Protein AF-A0A6I6A1X9-F1 (afdb_monomer_lite)

Radius of gyration: 28.63 Å; chains: 1; bounding box: 62×37×83 Å

Secondary structure (DSSP, 8-state):
-HHHHHHHHT--TTS-HHHHHHHHHHHHHHHHHTT-HHHHHHHHHHHHHH--S-HHHHHHHHHHHHHHHHHHT-HHHHHHHHHHHHHH-SSTHHHHHHHHHHHHHTT-HHHHHHHHHHS-SEEE-TTS-EEEGGGGHHHHHHHHHHTT-HHHHHHHHHHHHHTT---S-HHHHHHHH-HHHHHHHHTT--HHHHHHHHHHHHHH--HHHHHHHHHHHHHSTT-HHHHHHHHHHGGG--HHHHHHHHHHHHHTT-GGG-HHHHHHH-TTS-HHHHHHHHHHHHHHH--HHHHHHHHHHHTTS-GGGHHHHHHHHHHHSTTSS---

Sequence (324 aa):
MALAQRMVDAVGPDTPPAERESRRVHLVRSYVFAGRHADAVELAEQIRVEGFVVPATAASLARTMYSAGLVIGDDALVQRWLDVWEEQDANPASALAARARYAADRGDAHATLAAVRALPTTTLNALGEEVRRIELLHEEIWALVRLGDRRRALKVAAAAVDAGVAPGAPGALGVLLGHERTVALASRLDERLWGEYVTRCVMDATDETRTFLRWMHEARPGDAKVLAAVALLRPTLSLEEAVEWSVDLRRHGAAEQCPLVAFAADVRVEPRIRALAGALAWSAYRDERGLAGLEEALALVPAGTEAALLAELEVVAPGLVGAA

Foldseek 3Di:
DVVLVVCLVPDDPPDDPQSNLLSLLVVLLVCLVVVVLVVSVVSLVVSVVVPDPALVSQLSSLVSQLVSCVVVVPPVSNVVSLVSNCVSKPDSLVSLLSQLVVCVVVVNLPSNLVSLVPHDQWDATPVRDIHGSLVCLLSNLQSCLSVVNLVVSLVSCQVCQVVVHHSDQQLSVCVSNDQPSLLVSLLSHDPVVVLVLLVSLLVVLDPSSVVSLVSNCVSPPLPPSSLVSCLSSLVSDDLVRLLVSCVSCVVNVNNVSRSLLVLLPDPVHQLLSNLLSLLLCCQVPVPVSSVVSNVVSLVVDDPVCNVVSVVVSCVRRNPPPDDD

Structure (mmCIF, N/CA/C/O backbone):
data_AF-A0A6I6A1X9-F1
#
_entry.id   AF-A0A6I6A1X9-F1
#
loop_
_atom_site.group_PDB
_atom_site.id
_atom_site.type_symbol
_atom_site.label_atom_id
_atom_site.label_alt_id
_atom_site.label_comp_id
_atom_site.label_asym_id
_atom_site.label_entity_id
_atom_site.label_seq_id
_atom_site.pdbx_PDB_ins_code
_atom_site.Cartn_x
_atom_site.Cartn_y
_atom_site.Cartn_z
_atom_site.occupancy
_atom_site.B_iso_or_equiv
_atom_site.auth_seq_id
_atom_site.auth_comp_id
_atom_site.auth_asym_id
_atom_site.auth_atom_id
_atom_site.pdbx_PDB_model_num
ATOM 1 N N . MET A 1 1 ? 34.849 -4.361 -10.541 1.00 64.62 1 MET A N 1
ATOM 2 C CA . MET A 1 1 ? 35.156 -3.286 -11.515 1.00 64.62 1 MET A CA 1
ATOM 3 C C . MET A 1 1 ? 36.426 -3.554 -12.331 1.00 64.62 1 MET A C 1
ATOM 5 O O . MET A 1 1 ? 36.321 -3.630 -13.545 1.00 64.62 1 MET A O 1
ATOM 9 N N . ALA A 1 2 ? 37.595 -3.788 -11.713 1.00 75.69 2 ALA A N 1
ATOM 10 C CA . ALA A 1 2 ? 38.856 -4.019 -12.444 1.00 75.69 2 ALA A CA 1
ATOM 11 C C . ALA A 1 2 ? 38.843 -5.216 -13.420 1.00 75.69 2 ALA A C 1
ATOM 13 O O . ALA A 1 2 ? 39.640 -5.247 -14.347 1.00 75.69 2 ALA A O 1
ATOM 14 N N . LEU A 1 3 ? 37.981 -6.216 -13.211 1.00 74.19 3 LEU A N 1
ATOM 15 C CA . LEU A 1 3 ? 37.827 -7.350 -14.129 1.00 74.19 3 LEU A CA 1
ATOM 16 C C . LEU A 1 3 ? 37.050 -6.966 -15.402 1.00 74.19 3 LEU A C 1
ATOM 18 O O . LEU A 1 3 ? 37.502 -7.279 -16.493 1.00 74.19 3 LEU A O 1
ATOM 22 N N . ALA A 1 4 ? 35.931 -6.245 -15.270 1.00 72.62 4 ALA A N 1
ATOM 23 C CA . ALA A 1 4 ? 35.101 -5.832 -16.406 1.00 72.62 4 ALA A CA 1
ATOM 24 C C . ALA A 1 4 ? 35.845 -4.866 -17.341 1.00 72.62 4 ALA A C 1
ATOM 26 O O . ALA A 1 4 ? 35.796 -5.035 -18.554 1.00 72.62 4 ALA A O 1
ATOM 27 N N . GLN A 1 5 ? 36.602 -3.917 -16.774 1.00 77.25 5 GLN A N 1
ATOM 28 C CA . GLN A 1 5 ? 37.463 -3.025 -17.555 1.00 77.25 5 GLN A CA 1
ATOM 29 C C . GLN A 1 5 ? 38.526 -3.825 -18.320 1.00 77.25 5 GLN A C 1
ATOM 31 O O . GLN A 1 5 ? 38.608 -3.724 -19.536 1.00 77.25 5 GLN A O 1
ATOM 36 N N . ARG A 1 6 ? 39.235 -4.736 -17.636 1.00 75.56 6 ARG A N 1
ATOM 37 C CA . ARG A 1 6 ? 40.222 -5.628 -18.268 1.00 75.56 6 ARG A CA 1
ATOM 38 C C . ARG A 1 6 ? 39.635 -6.492 -19.390 1.00 75.56 6 ARG A C 1
ATOM 40 O O . ARG A 1 6 ? 40.339 -6.786 -20.345 1.00 75.56 6 ARG A O 1
ATOM 47 N N . MET A 1 7 ? 38.372 -6.911 -19.292 1.00 75.06 7 MET A N 1
ATOM 48 C CA . MET A 1 7 ? 37.705 -7.689 -20.346 1.00 75.06 7 MET A CA 1
ATOM 49 C C . MET A 1 7 ? 37.384 -6.859 -21.595 1.00 75.06 7 MET A C 1
ATOM 51 O O . MET A 1 7 ? 37.425 -7.405 -22.700 1.00 75.06 7 MET A O 1
ATOM 55 N N . VAL A 1 8 ? 37.069 -5.571 -21.428 1.00 77.62 8 VAL A N 1
ATOM 56 C CA . VAL A 1 8 ? 36.895 -4.623 -22.541 1.00 77.62 8 VAL A CA 1
ATOM 57 C C . VAL A 1 8 ? 38.251 -4.244 -23.137 1.00 77.62 8 VAL A C 1
ATOM 59 O O . VAL A 1 8 ? 38.397 -4.272 -24.351 1.00 77.62 8 VAL A O 1
ATOM 62 N N . ASP A 1 9 ? 39.265 -4.000 -22.306 1.00 78.50 9 ASP A N 1
ATOM 63 C CA . ASP A 1 9 ? 40.619 -3.655 -22.763 1.00 78.50 9 ASP A CA 1
ATOM 64 C C . ASP A 1 9 ? 41.309 -4.826 -23.497 1.00 78.50 9 ASP A C 1
ATOM 66 O O . ASP A 1 9 ? 42.183 -4.617 -24.332 1.00 78.50 9 ASP A O 1
ATOM 70 N N . ALA A 1 10 ? 40.902 -6.070 -23.216 1.00 75.44 10 ALA A N 1
ATOM 71 C CA . ALA A 1 10 ? 41.382 -7.281 -23.888 1.00 75.44 10 ALA A CA 1
ATOM 72 C C . ALA A 1 10 ? 40.685 -7.570 -25.236 1.00 75.44 10 ALA A C 1
ATOM 74 O O . ALA A 1 10 ? 40.845 -8.658 -25.794 1.00 75.44 10 ALA A O 1
ATOM 75 N N . VAL A 1 11 ? 39.865 -6.646 -25.743 1.00 78.62 11 VAL A N 1
ATOM 76 C CA . VAL A 1 11 ? 39.222 -6.762 -27.056 1.00 78.62 11 VAL A CA 1
ATOM 77 C C . VAL A 1 11 ? 40.241 -6.464 -28.158 1.00 78.62 11 VAL A C 1
ATOM 79 O O . VAL A 1 11 ? 40.748 -5.352 -28.272 1.00 78.62 11 VAL A O 1
ATOM 82 N N . GLY A 1 12 ? 40.528 -7.468 -28.987 1.00 73.75 12 GLY A N 1
ATOM 83 C CA . GLY A 1 12 ? 41.408 -7.339 -30.147 1.00 73.75 12 GLY A CA 1
ATOM 84 C C . GLY A 1 12 ? 40.654 -6.950 -31.428 1.00 73.75 12 GLY A C 1
ATOM 85 O O . GLY A 1 12 ? 39.417 -6.969 -31.456 1.00 73.75 12 GLY A O 1
ATOM 86 N N . PRO A 1 13 ? 41.378 -6.647 -32.522 1.00 71.00 13 PRO A N 1
ATOM 87 C CA . PRO A 1 13 ? 40.770 -6.348 -33.822 1.00 71.00 13 PRO A CA 1
ATOM 88 C C . PRO A 1 13 ? 39.885 -7.496 -34.345 1.00 71.00 13 PRO A C 1
ATOM 90 O O . PRO A 1 13 ? 38.869 -7.226 -34.985 1.00 71.00 13 PRO A O 1
ATOM 93 N N . ASP A 1 14 ? 40.204 -8.743 -33.979 1.00 81.56 14 ASP A N 1
ATOM 94 C CA . ASP A 1 14 ? 39.506 -9.958 -34.424 1.00 81.56 14 ASP A CA 1
ATOM 95 C C . ASP A 1 14 ? 38.279 -10.339 -33.573 1.00 81.56 14 ASP A C 1
ATOM 97 O O . ASP A 1 14 ? 37.577 -11.299 -33.891 1.00 81.56 14 ASP A O 1
ATOM 101 N N . THR A 1 15 ? 37.993 -9.628 -32.474 1.00 85.94 15 THR A N 1
ATOM 102 C CA . THR A 1 15 ? 36.829 -9.950 -31.633 1.00 85.94 15 THR A CA 1
ATOM 103 C C . THR A 1 15 ? 35.523 -9.637 -32.380 1.00 85.94 15 THR A C 1
ATOM 105 O O . THR A 1 15 ? 35.350 -8.498 -32.832 1.00 85.94 15 THR A O 1
ATOM 108 N N . PRO A 1 16 ? 34.571 -10.590 -32.475 1.00 91.06 16 PRO A N 1
ATOM 109 C CA . PRO A 1 16 ? 33.299 -10.376 -33.158 1.00 91.06 16 PRO A CA 1
ATOM 110 C C . PRO A 1 16 ? 32.537 -9.153 -32.617 1.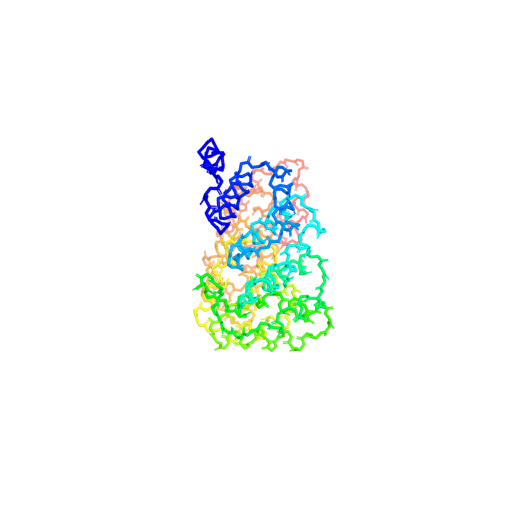00 91.06 16 PRO A C 1
ATOM 112 O O . PRO A 1 16 ? 32.488 -8.965 -31.398 1.00 91.06 16 PRO A O 1
ATOM 115 N N . PRO A 1 17 ? 31.880 -8.342 -33.473 1.00 88.50 17 PRO A N 1
ATOM 116 C CA . PRO A 1 17 ? 31.169 -7.134 -33.042 1.00 88.50 17 PRO A CA 1
ATOM 117 C C . PRO A 1 17 ? 30.159 -7.365 -31.908 1.00 88.50 17 PRO A C 1
ATOM 119 O O . PRO A 1 17 ? 30.140 -6.602 -30.947 1.00 88.50 17 PRO A O 1
ATOM 122 N N . ALA A 1 18 ? 29.397 -8.462 -31.968 1.00 89.44 18 ALA A N 1
ATOM 123 C CA . ALA A 1 18 ? 28.436 -8.842 -30.932 1.00 89.44 18 ALA A CA 1
ATOM 124 C C . ALA A 1 18 ? 29.096 -9.120 -29.567 1.00 89.44 18 ALA A C 1
ATOM 126 O O . ALA A 1 18 ? 28.562 -8.757 -28.520 1.00 89.44 18 ALA A O 1
ATOM 127 N N . GLU A 1 19 ? 30.282 -9.735 -29.564 1.00 90.31 19 GLU A N 1
ATOM 128 C CA . GLU A 1 19 ? 31.024 -10.006 -28.332 1.00 90.31 19 GLU A CA 1
ATOM 129 C C . GLU A 1 19 ? 31.615 -8.716 -27.745 1.00 90.31 19 GLU A C 1
ATOM 131 O O . GLU A 1 19 ? 31.581 -8.511 -26.529 1.00 90.31 19 GLU A O 1
ATOM 136 N N . ARG A 1 20 ? 32.098 -7.805 -28.602 1.00 89.69 20 ARG A N 1
ATOM 137 C CA . ARG A 1 20 ? 32.559 -6.473 -28.174 1.00 89.69 20 ARG A CA 1
ATOM 138 C C . ARG A 1 20 ? 31.435 -5.670 -27.526 1.00 89.69 20 ARG A C 1
ATOM 140 O O . ARG A 1 20 ? 31.633 -5.113 -26.447 1.00 89.69 20 ARG A O 1
ATOM 147 N N . GLU A 1 21 ? 30.263 -5.643 -28.155 1.00 92.00 21 GLU A N 1
ATOM 148 C CA . GLU A 1 21 ? 29.071 -4.977 -27.625 1.00 92.00 21 GLU A CA 1
ATOM 149 C C . GLU A 1 21 ? 28.672 -5.555 -26.263 1.00 92.00 21 GLU A C 1
ATOM 151 O O . GLU A 1 21 ? 28.562 -4.814 -25.287 1.00 92.00 21 GLU A O 1
ATOM 156 N N . SER A 1 22 ? 28.546 -6.882 -26.164 1.00 91.62 22 SER A N 1
ATOM 157 C CA . SER A 1 22 ? 28.190 -7.565 -24.915 1.00 91.62 22 SER A CA 1
ATOM 158 C C . SER A 1 22 ? 29.139 -7.202 -23.765 1.00 91.62 22 SER A C 1
ATOM 160 O O . SER A 1 22 ? 28.690 -6.824 -22.678 1.00 91.62 22 SER A O 1
ATOM 162 N N . ARG A 1 23 ? 30.460 -7.222 -24.000 1.00 92.19 23 ARG A N 1
ATOM 163 C CA . ARG A 1 23 ? 31.460 -6.836 -22.987 1.00 92.19 23 ARG A CA 1
ATOM 164 C C . ARG A 1 23 ? 31.315 -5.374 -22.552 1.00 92.19 23 ARG A C 1
ATOM 166 O O . ARG A 1 23 ? 31.398 -5.093 -21.356 1.00 92.19 23 ARG A O 1
ATOM 173 N N . ARG A 1 24 ? 31.055 -4.452 -23.486 1.00 94.44 24 ARG A N 1
ATOM 174 C CA . ARG A 1 24 ? 30.814 -3.033 -23.166 1.00 94.44 24 ARG A CA 1
ATOM 175 C C . ARG A 1 24 ? 29.531 -2.843 -22.357 1.00 94.44 24 ARG A C 1
ATOM 177 O O . ARG A 1 24 ? 29.555 -2.122 -21.364 1.00 94.44 24 ARG A O 1
ATOM 184 N N . VAL A 1 25 ? 28.448 -3.549 -22.682 1.00 94.44 25 VAL A N 1
ATOM 185 C CA . VAL A 1 25 ? 27.208 -3.527 -21.881 1.00 94.44 25 VAL A CA 1
ATOM 186 C C . VAL A 1 25 ? 27.434 -4.072 -20.466 1.00 94.44 25 VAL A C 1
ATOM 188 O O . VAL A 1 25 ? 26.938 -3.504 -19.490 1.00 94.44 25 VAL A O 1
ATOM 191 N N . HIS A 1 26 ? 28.235 -5.129 -20.307 1.00 94.06 26 HIS A N 1
ATOM 192 C CA . HIS A 1 26 ? 28.625 -5.617 -18.980 1.00 94.06 26 HIS A CA 1
ATOM 193 C C . HIS A 1 26 ? 29.461 -4.598 -18.189 1.00 94.06 26 HIS A C 1
ATOM 195 O O . HIS A 1 26 ? 29.317 -4.505 -16.963 1.00 94.06 26 HIS A O 1
ATOM 201 N N . LEU A 1 27 ? 30.300 -3.809 -18.867 1.00 94.62 27 LEU A N 1
ATOM 202 C CA . LEU A 1 27 ? 31.031 -2.707 -18.245 1.00 94.62 27 LEU A CA 1
ATOM 203 C C . LEU A 1 27 ? 30.083 -1.584 -17.796 1.00 94.62 27 LEU A C 1
ATOM 205 O O . LEU A 1 27 ? 30.173 -1.176 -16.640 1.00 94.62 27 LEU A O 1
ATOM 209 N N . VAL A 1 28 ? 29.120 -1.174 -18.631 1.00 96.88 28 VAL A N 1
ATOM 210 C CA . VAL A 1 28 ? 28.074 -0.202 -18.248 1.00 96.88 28 VAL A CA 1
ATOM 211 C C . VAL A 1 28 ? 27.343 -0.660 -16.986 1.00 96.88 28 VAL A C 1
ATOM 213 O O . VAL A 1 28 ? 27.277 0.076 -16.003 1.00 96.88 28 VAL A O 1
ATOM 216 N N . ARG A 1 29 ? 26.858 -1.909 -16.958 1.00 95.25 29 ARG A N 1
ATOM 217 C CA . ARG A 1 29 ? 26.205 -2.487 -15.769 1.00 95.25 29 ARG A CA 1
ATOM 218 C C . ARG A 1 29 ? 27.103 -2.421 -14.537 1.00 95.25 29 ARG A C 1
ATOM 220 O O . ARG A 1 29 ? 26.643 -2.080 -13.452 1.00 95.25 29 ARG A O 1
ATOM 227 N N . SER A 1 30 ? 28.389 -2.721 -14.706 1.00 95.88 30 SER A N 1
ATOM 228 C CA . SER A 1 30 ? 29.368 -2.642 -13.619 1.00 95.88 30 SER A CA 1
ATOM 229 C C . SER A 1 30 ? 29.560 -1.213 -13.107 1.00 95.88 30 SER A C 1
ATOM 231 O O . SER A 1 30 ? 29.727 -1.037 -11.902 1.00 95.88 30 SER A O 1
ATOM 233 N N . TYR A 1 31 ? 29.532 -0.202 -13.982 1.00 96.81 31 TYR A N 1
ATOM 234 C CA . TYR A 1 31 ? 29.574 1.203 -13.573 1.00 96.81 31 TYR A CA 1
ATOM 235 C C . TYR A 1 31 ? 28.316 1.612 -12.806 1.00 96.81 31 TYR A C 1
ATOM 237 O O . TYR A 1 31 ? 28.447 2.205 -11.736 1.00 96.81 31 TYR A O 1
ATOM 245 N N . VAL A 1 32 ? 27.122 1.219 -13.268 1.00 95.94 32 VAL A N 1
ATOM 246 C CA . VAL A 1 32 ? 25.861 1.488 -12.553 1.00 95.94 32 VAL A CA 1
ATOM 247 C C . VAL A 1 32 ? 25.885 0.892 -11.144 1.00 95.94 32 VAL A C 1
ATOM 249 O O . VAL A 1 32 ? 25.635 1.612 -10.181 1.00 95.94 32 VAL A O 1
ATOM 252 N N . PHE A 1 33 ? 26.262 -0.382 -10.989 1.00 93.56 33 PHE A N 1
ATOM 253 C CA . PHE A 1 33 ? 26.350 -1.017 -9.665 1.00 93.56 33 PHE A CA 1
ATOM 254 C C . PHE A 1 33 ? 27.437 -0.423 -8.761 1.00 93.56 33 PHE A C 1
ATOM 256 O O . PHE A 1 33 ? 27.358 -0.554 -7.543 1.00 93.56 33 PHE A O 1
ATOM 263 N N . ALA A 1 34 ? 28.452 0.222 -9.337 1.00 94.81 34 ALA A N 1
ATOM 264 C CA . ALA A 1 34 ? 29.496 0.915 -8.590 1.00 94.81 34 ALA A CA 1
ATOM 265 C C . ALA A 1 34 ? 29.143 2.381 -8.265 1.00 94.81 34 ALA A C 1
ATOM 267 O O . ALA A 1 34 ? 29.998 3.092 -7.741 1.00 94.81 34 ALA A O 1
ATOM 268 N N . GLY A 1 35 ? 27.939 2.858 -8.611 1.00 94.94 35 GLY A N 1
ATOM 269 C CA . GLY A 1 35 ? 27.535 4.260 -8.442 1.00 94.94 35 GLY A CA 1
ATOM 270 C C . GLY A 1 35 ? 28.217 5.235 -9.412 1.00 94.94 35 GLY A C 1
ATOM 271 O O . GLY A 1 35 ? 28.074 6.449 -9.287 1.00 94.94 35 GLY A O 1
ATOM 272 N N . ARG A 1 36 ? 28.958 4.729 -10.406 1.00 96.38 36 ARG A N 1
ATOM 273 C CA . ARG A 1 36 ? 29.651 5.520 -11.434 1.00 96.38 36 ARG A CA 1
ATOM 274 C C . ARG A 1 36 ? 28.698 5.868 -12.575 1.00 96.38 36 ARG A C 1
ATOM 276 O O . ARG A 1 36 ? 28.874 5.457 -13.719 1.00 96.38 36 ARG A O 1
ATOM 283 N N . HIS A 1 37 ? 27.639 6.591 -12.236 1.00 95.56 37 HIS A N 1
ATOM 284 C CA . HIS A 1 37 ? 26.521 6.849 -13.136 1.00 95.56 37 HIS A CA 1
ATOM 285 C C . HIS A 1 37 ? 26.902 7.672 -14.376 1.00 95.56 37 HIS A C 1
ATOM 287 O O . HIS A 1 37 ? 26.448 7.345 -15.467 1.00 95.56 37 HIS A O 1
ATOM 293 N N . ALA A 1 38 ? 27.776 8.674 -14.239 1.00 95.19 38 ALA A N 1
ATOM 294 C CA . ALA A 1 38 ? 28.235 9.482 -15.373 1.00 95.19 38 ALA A CA 1
ATOM 295 C C . ALA A 1 38 ? 28.992 8.639 -16.415 1.00 95.19 38 ALA A C 1
ATOM 297 O O . ALA A 1 38 ? 28.654 8.677 -17.595 1.00 95.19 38 ALA A O 1
ATOM 298 N N . ASP A 1 39 ? 29.940 7.807 -15.965 1.00 96.00 39 ASP A N 1
ATOM 299 C CA . ASP A 1 39 ? 30.701 6.907 -16.843 1.00 96.00 39 ASP A CA 1
ATOM 300 C C . ASP A 1 39 ? 29.790 5.871 -17.526 1.00 96.00 39 ASP A C 1
ATOM 302 O O . ASP A 1 39 ? 29.983 5.519 -18.690 1.00 96.00 39 ASP A O 1
ATOM 306 N N . ALA A 1 40 ? 28.779 5.373 -16.802 1.00 97.44 40 ALA A N 1
ATOM 307 C CA . ALA A 1 40 ? 27.784 4.458 -17.352 1.00 97.44 40 ALA A CA 1
ATOM 308 C C . ALA A 1 40 ? 26.972 5.111 -18.477 1.00 97.44 40 ALA A C 1
ATOM 310 O O . ALA A 1 40 ? 26.806 4.499 -19.530 1.00 97.44 40 ALA A O 1
ATOM 311 N N . VAL A 1 41 ? 26.489 6.340 -18.260 1.00 97.94 41 VAL A N 1
ATOM 312 C CA . VAL A 1 41 ? 25.714 7.101 -19.251 1.00 97.94 41 VAL A CA 1
ATOM 313 C C . VAL A 1 41 ? 26.553 7.397 -20.485 1.00 97.94 41 VAL A C 1
ATOM 315 O O . VAL A 1 41 ? 26.095 7.133 -21.593 1.00 97.94 41 VAL A O 1
ATOM 318 N N . GLU A 1 42 ? 27.781 7.885 -20.309 1.00 97.25 42 GLU A N 1
ATOM 319 C CA . GLU A 1 42 ? 28.671 8.197 -21.427 1.00 97.25 42 GLU A CA 1
ATOM 320 C C . GLU A 1 42 ? 28.920 6.962 -22.302 1.00 97.25 42 GLU A C 1
ATOM 322 O O . GLU A 1 42 ? 28.690 6.995 -23.512 1.00 97.25 42 GLU A O 1
ATOM 327 N N . LEU A 1 43 ? 29.320 5.842 -21.690 1.00 96.94 43 LEU A N 1
ATOM 328 C CA . LEU A 1 43 ? 29.588 4.609 -22.426 1.00 96.94 43 LEU A CA 1
ATOM 329 C C . LEU A 1 43 ? 28.318 4.038 -23.076 1.00 96.94 43 LEU A C 1
ATOM 331 O O . LEU A 1 43 ? 28.382 3.531 -24.195 1.00 96.94 43 LEU A O 1
ATOM 335 N N . ALA A 1 44 ? 27.164 4.117 -22.412 1.00 97.44 44 ALA A N 1
ATOM 336 C CA . ALA A 1 44 ? 25.904 3.641 -22.975 1.00 97.44 44 ALA A CA 1
ATOM 337 C C . ALA A 1 44 ? 25.454 4.472 -24.186 1.00 97.44 44 ALA A C 1
ATOM 339 O O . ALA A 1 44 ? 25.002 3.906 -25.180 1.00 97.44 44 ALA A O 1
ATOM 340 N N . GLU A 1 45 ? 25.604 5.798 -24.134 1.00 97.44 45 GLU A N 1
ATOM 341 C CA . GLU A 1 45 ? 25.282 6.685 -25.257 1.00 97.44 45 GLU A CA 1
ATOM 342 C C . GLU A 1 45 ? 26.238 6.468 -26.436 1.00 97.44 45 GLU A C 1
ATOM 344 O O . GLU A 1 45 ? 25.787 6.453 -27.580 1.00 97.44 45 GLU A O 1
ATOM 349 N N . GLN A 1 46 ? 27.526 6.203 -26.182 1.00 96.25 46 GLN A N 1
ATOM 350 C CA . GLN A 1 46 ? 28.464 5.793 -27.235 1.00 96.25 46 GLN A CA 1
ATOM 351 C C . GLN A 1 46 ? 27.986 4.515 -27.939 1.00 96.25 46 GLN A C 1
ATOM 353 O O . GLN A 1 46 ? 27.875 4.503 -29.163 1.00 96.25 46 GLN A O 1
ATOM 358 N N . ILE A 1 47 ? 27.625 3.469 -27.179 1.00 95.94 47 ILE A N 1
ATOM 359 C CA . ILE A 1 47 ? 27.091 2.216 -27.748 1.00 95.94 47 ILE A CA 1
ATOM 360 C C . ILE A 1 47 ? 25.827 2.495 -28.578 1.00 95.94 47 ILE A C 1
ATOM 362 O O . ILE A 1 47 ? 25.698 1.989 -29.688 1.00 95.94 47 ILE A O 1
ATOM 366 N N . ARG A 1 48 ? 24.906 3.330 -28.078 1.00 96.12 48 ARG A N 1
ATOM 367 C CA . ARG A 1 48 ? 23.662 3.669 -28.788 1.00 96.12 48 ARG A CA 1
ATOM 368 C C . ARG A 1 48 ? 23.920 4.404 -30.107 1.00 96.12 48 ARG A C 1
ATOM 370 O O . ARG A 1 48 ? 23.253 4.113 -31.094 1.00 96.12 48 ARG A O 1
ATOM 377 N N . VAL A 1 49 ? 24.853 5.358 -30.127 1.00 95.69 49 VAL A N 1
ATOM 378 C CA . VAL A 1 49 ? 25.207 6.135 -31.331 1.00 95.69 49 VAL A CA 1
ATOM 379 C C . VAL A 1 49 ? 25.918 5.270 -32.372 1.00 95.69 49 VAL A C 1
ATOM 381 O O . VAL A 1 49 ? 25.669 5.431 -33.564 1.00 95.69 49 VAL A O 1
ATOM 384 N N . GLU A 1 50 ? 26.772 4.343 -31.937 1.00 93.56 50 GLU A N 1
ATOM 385 C CA . GLU A 1 50 ? 27.420 3.361 -32.818 1.00 93.56 50 GLU A CA 1
ATOM 386 C C . GLU A 1 50 ? 26.420 2.353 -33.416 1.00 93.56 50 GLU A C 1
ATOM 388 O O . GLU A 1 50 ? 26.677 1.781 -34.477 1.00 93.56 50 GLU A O 1
ATOM 393 N N . GLY A 1 51 ? 25.264 2.190 -32.768 1.00 93.06 51 GLY A N 1
ATOM 394 C CA . GLY A 1 51 ? 24.198 1.281 -33.164 1.00 93.06 51 GLY A CA 1
ATOM 395 C C . GLY A 1 51 ? 24.331 -0.096 -32.517 1.00 93.06 51 GLY A C 1
ATOM 396 O O . GLY A 1 51 ? 25.410 -0.525 -32.112 1.00 93.06 51 GLY A O 1
ATOM 397 N N . PHE A 1 52 ? 23.201 -0.796 -32.425 1.00 93.31 52 PHE A N 1
ATOM 398 C CA . PHE A 1 52 ? 23.133 -2.119 -31.813 1.00 93.31 52 PHE A CA 1
ATOM 399 C C . PHE A 1 52 ? 23.294 -3.226 -32.852 1.00 93.31 52 PHE A C 1
ATOM 401 O O . PHE A 1 52 ? 22.632 -3.236 -33.890 1.00 93.31 52 PHE A O 1
ATOM 408 N N . VAL A 1 53 ? 24.146 -4.194 -32.540 1.00 90.75 53 VAL A N 1
ATOM 409 C CA . VAL A 1 53 ? 24.361 -5.416 -33.315 1.00 90.75 53 VAL A CA 1
ATOM 410 C C . VAL A 1 53 ? 23.398 -6.509 -32.858 1.00 90.75 53 VAL A C 1
ATOM 412 O O . VAL A 1 53 ? 22.906 -7.275 -33.687 1.00 90.75 53 VAL A O 1
ATOM 415 N N . VAL A 1 54 ? 23.124 -6.604 -31.550 1.00 89.06 54 VAL A N 1
ATOM 416 C CA . VAL A 1 54 ? 22.261 -7.645 -30.975 1.00 89.06 54 VAL A CA 1
ATOM 417 C C . VAL A 1 54 ? 21.085 -7.011 -30.216 1.00 89.06 54 VAL A C 1
ATOM 419 O O . VAL A 1 54 ? 21.293 -6.453 -29.137 1.00 89.06 54 VAL A O 1
ATOM 422 N N . PRO A 1 55 ? 19.831 -7.162 -30.691 1.00 88.44 55 PRO A N 1
ATOM 423 C CA . PRO A 1 55 ? 18.660 -6.548 -30.051 1.00 88.44 55 PRO A CA 1
ATOM 424 C C . PRO A 1 55 ? 18.488 -6.916 -28.568 1.00 88.44 55 PRO A C 1
ATOM 426 O O . PRO A 1 55 ? 18.221 -6.058 -27.732 1.00 88.44 55 PRO A O 1
ATOM 429 N N . ALA A 1 56 ? 18.747 -8.175 -28.194 1.00 85.75 56 ALA A N 1
ATOM 430 C CA . ALA A 1 56 ? 18.678 -8.611 -26.795 1.00 85.75 56 ALA A CA 1
ATOM 431 C C . ALA A 1 56 ? 19.709 -7.903 -25.890 1.00 85.75 56 ALA A C 1
ATOM 433 O O . ALA A 1 56 ? 19.426 -7.590 -24.730 1.00 85.75 56 ALA A O 1
ATOM 434 N N . THR A 1 57 ? 20.903 -7.614 -26.416 1.00 89.56 57 THR A N 1
ATOM 435 C CA . THR A 1 57 ? 21.938 -6.854 -25.703 1.00 89.56 57 THR A CA 1
ATOM 436 C C . THR A 1 57 ? 21.525 -5.391 -25.554 1.00 89.56 57 THR A C 1
ATOM 438 O O . THR A 1 57 ? 21.696 -4.821 -24.474 1.00 89.56 57 THR A O 1
ATOM 441 N N . ALA A 1 58 ? 20.908 -4.811 -26.588 1.00 92.12 58 ALA A N 1
ATOM 442 C CA . ALA A 1 58 ? 20.345 -3.464 -26.553 1.00 92.12 58 ALA A CA 1
ATOM 443 C C . ALA A 1 58 ? 19.219 -3.332 -25.518 1.00 92.12 58 ALA A C 1
ATOM 445 O O . ALA A 1 58 ? 19.270 -2.434 -24.681 1.00 92.12 58 ALA A O 1
ATOM 446 N N . ALA A 1 59 ? 18.268 -4.270 -25.485 1.00 90.50 59 ALA A N 1
ATOM 447 C CA . ALA A 1 59 ? 17.206 -4.311 -24.478 1.00 90.50 59 ALA A CA 1
ATOM 448 C C . ALA A 1 59 ? 17.773 -4.456 -23.051 1.00 90.50 59 ALA A C 1
ATOM 450 O O . ALA A 1 59 ? 17.354 -3.758 -22.126 1.00 90.50 59 ALA A O 1
ATOM 451 N N . SER A 1 60 ? 18.799 -5.298 -22.858 1.00 90.44 60 SER A N 1
ATOM 452 C CA . SER A 1 60 ? 19.475 -5.414 -21.558 1.00 90.44 60 SER A CA 1
ATOM 453 C C . SER A 1 60 ? 20.198 -4.126 -21.147 1.00 90.44 60 SER A C 1
ATOM 455 O O . SER A 1 60 ? 20.227 -3.803 -19.952 1.00 90.44 60 SER A O 1
ATOM 457 N N . LEU A 1 61 ? 20.825 -3.419 -22.091 1.00 95.19 61 LEU A N 1
ATOM 458 C CA . LEU A 1 61 ? 21.448 -2.120 -21.838 1.00 95.19 61 LEU A CA 1
ATOM 459 C C . LEU A 1 61 ? 20.381 -1.084 -21.479 1.00 95.19 61 LEU A C 1
ATOM 461 O O . LEU A 1 61 ? 20.518 -0.395 -20.473 1.00 95.19 61 LEU A O 1
ATOM 465 N N . ALA A 1 62 ? 19.290 -1.043 -22.238 1.00 96.19 62 ALA A N 1
ATOM 466 C CA . ALA A 1 62 ? 18.188 -0.118 -22.040 1.00 96.19 62 ALA A CA 1
ATOM 467 C C . ALA A 1 62 ? 17.523 -0.284 -20.670 1.00 96.19 62 ALA A C 1
ATOM 469 O O . ALA A 1 62 ? 17.391 0.697 -19.944 1.00 96.19 62 ALA A O 1
ATOM 470 N N . ARG A 1 63 ? 17.245 -1.522 -20.234 1.00 93.62 63 ARG A N 1
ATOM 471 C CA . ARG A 1 63 ? 16.776 -1.805 -18.864 1.00 93.62 63 ARG A CA 1
ATOM 472 C C . ARG A 1 63 ? 17.744 -1.278 -17.799 1.00 93.62 63 ARG A C 1
ATOM 474 O O . ARG A 1 63 ? 17.320 -0.711 -16.797 1.00 93.62 63 ARG A O 1
ATOM 481 N N . THR A 1 64 ? 19.048 -1.457 -18.017 1.00 95.94 64 THR A N 1
ATOM 482 C CA . THR A 1 64 ? 20.090 -0.982 -17.090 1.00 95.94 64 THR A CA 1
ATOM 483 C C . THR A 1 64 ? 20.098 0.544 -17.001 1.00 95.94 64 THR A C 1
ATOM 485 O O . THR A 1 64 ? 20.158 1.099 -15.904 1.00 95.94 64 THR A O 1
ATOM 488 N N . MET A 1 65 ? 20.022 1.223 -18.146 1.00 98.00 65 MET A N 1
ATOM 489 C CA . MET A 1 65 ? 20.053 2.682 -18.215 1.00 98.00 65 MET A CA 1
ATOM 490 C C . MET A 1 65 ? 18.750 3.330 -17.759 1.00 98.00 65 MET A C 1
ATOM 492 O O . MET A 1 65 ? 18.806 4.380 -17.130 1.00 98.00 65 MET A O 1
ATOM 496 N N . TYR A 1 66 ? 17.605 2.677 -17.973 1.00 96.81 66 TYR A N 1
ATOM 497 C CA . TYR A 1 66 ? 16.335 3.039 -17.349 1.00 96.81 66 TYR A CA 1
ATOM 498 C C . TYR A 1 66 ? 16.479 3.086 -15.822 1.00 96.81 66 TYR A C 1
ATOM 500 O O . TYR A 1 66 ? 16.237 4.126 -15.212 1.00 96.81 66 TYR A O 1
ATOM 508 N N . SER A 1 67 ? 16.964 2.003 -15.199 1.00 94.50 67 SER A N 1
ATOM 509 C CA . SER A 1 67 ? 17.175 1.968 -13.746 1.00 94.50 67 SER A CA 1
ATOM 510 C C . SER A 1 67 ? 18.187 3.014 -13.270 1.00 94.50 67 SER A C 1
ATOM 512 O O . SER A 1 67 ? 17.970 3.640 -12.237 1.00 94.50 67 SER A O 1
ATOM 514 N N . ALA A 1 68 ? 19.273 3.238 -14.018 1.00 96.50 68 ALA A N 1
ATOM 515 C CA . ALA A 1 68 ? 20.233 4.293 -13.697 1.00 96.50 68 ALA A CA 1
ATOM 516 C C . ALA A 1 68 ? 19.595 5.690 -13.774 1.00 96.50 68 ALA A C 1
ATOM 518 O O . ALA A 1 68 ? 19.798 6.496 -12.871 1.00 96.50 68 ALA A O 1
ATOM 519 N N . GLY A 1 69 ? 18.790 5.959 -14.804 1.00 97.12 69 GLY A N 1
ATOM 520 C CA . GLY A 1 69 ? 18.079 7.224 -14.971 1.00 97.12 69 GLY A CA 1
ATOM 521 C C . GLY A 1 69 ? 17.115 7.521 -13.826 1.00 97.12 69 GLY A C 1
ATOM 522 O O . GLY A 1 69 ? 17.113 8.646 -13.334 1.00 97.12 69 GLY A O 1
ATOM 523 N N . LEU A 1 70 ? 16.388 6.510 -13.331 1.00 96.12 70 LEU A N 1
ATOM 524 C CA . LEU A 1 70 ? 15.539 6.655 -12.141 1.00 96.12 70 LEU A CA 1
ATOM 525 C C . LEU A 1 70 ? 16.343 7.066 -10.900 1.00 96.12 70 LEU A C 1
ATOM 527 O O . LEU A 1 70 ? 15.913 7.940 -10.156 1.00 96.12 70 LEU A O 1
ATOM 531 N N . VAL A 1 71 ? 17.513 6.456 -10.681 1.00 95.25 71 VAL A N 1
ATOM 532 C CA . VAL A 1 71 ? 18.376 6.753 -9.522 1.00 95.25 71 VAL A CA 1
ATOM 533 C C . VAL A 1 71 ? 18.969 8.162 -9.601 1.00 95.25 71 VAL A C 1
ATOM 535 O O . VAL A 1 71 ? 19.080 8.840 -8.584 1.00 95.25 71 VAL A O 1
ATOM 538 N N . ILE A 1 72 ? 19.353 8.606 -10.799 1.00 95.69 72 ILE A N 1
ATOM 539 C CA . ILE A 1 72 ? 19.943 9.935 -11.028 1.00 95.69 72 ILE A CA 1
ATOM 540 C C . ILE A 1 72 ? 18.863 11.032 -11.033 1.00 95.69 72 ILE A C 1
ATOM 542 O O . ILE A 1 72 ? 19.169 12.190 -10.757 1.00 95.69 72 ILE A O 1
ATOM 546 N N . GLY A 1 73 ? 17.610 10.681 -11.341 1.00 95.50 73 GLY A N 1
ATOM 547 C CA . GLY A 1 73 ? 16.516 11.635 -11.530 1.00 95.50 73 GLY A CA 1
ATOM 548 C C . GLY A 1 73 ? 16.557 12.355 -12.883 1.00 95.50 73 GLY A C 1
ATOM 549 O O . GLY A 1 73 ? 16.089 13.486 -12.985 1.00 95.50 73 GLY A O 1
ATOM 550 N N . ASP A 1 74 ? 17.139 11.734 -13.915 1.00 97.19 74 ASP A N 1
ATOM 551 C CA . ASP A 1 74 ? 17.183 12.290 -15.276 1.00 97.19 74 ASP A CA 1
ATOM 552 C C . ASP A 1 74 ? 16.020 11.744 -16.119 1.00 97.19 74 ASP A C 1
ATOM 554 O O . ASP A 1 74 ? 16.116 10.689 -16.753 1.00 97.19 74 ASP A O 1
ATOM 558 N N . ASP A 1 75 ? 14.914 12.491 -16.137 1.00 96.38 75 ASP A N 1
ATOM 559 C CA . ASP A 1 75 ? 13.697 12.153 -16.885 1.00 96.38 75 ASP A CA 1
ATOM 560 C C . ASP A 1 75 ? 13.956 11.985 -18.395 1.00 96.38 75 ASP A C 1
ATOM 562 O O . ASP A 1 75 ? 13.364 11.118 -19.043 1.00 96.38 75 ASP A O 1
ATOM 566 N N . ALA A 1 76 ? 14.868 12.774 -18.974 1.00 96.88 76 ALA A N 1
ATOM 567 C CA . ALA A 1 76 ? 15.173 12.696 -20.399 1.00 96.88 76 ALA A CA 1
ATOM 568 C C . ALA A 1 76 ? 15.944 11.413 -20.732 1.00 96.88 76 ALA A C 1
ATOM 570 O O . ALA A 1 76 ? 15.707 10.802 -21.777 1.00 96.88 76 ALA A O 1
ATOM 571 N N . LEU A 1 77 ? 16.858 10.996 -19.854 1.00 97.06 77 LEU A N 1
ATOM 572 C CA . LEU A 1 77 ? 17.552 9.716 -19.967 1.00 97.06 77 LEU A CA 1
ATOM 573 C C . LEU A 1 77 ? 16.570 8.547 -19.829 1.00 97.06 77 LEU A C 1
ATOM 575 O O . LEU A 1 77 ? 16.608 7.630 -20.649 1.00 97.06 77 LEU A O 1
ATOM 579 N N . VAL A 1 78 ? 15.667 8.597 -18.844 1.00 97.88 78 VAL A N 1
ATOM 580 C CA . VAL A 1 78 ? 14.644 7.560 -18.638 1.00 97.88 78 VAL A CA 1
ATOM 581 C C . VAL A 1 78 ? 13.786 7.380 -19.888 1.00 97.88 78 VAL A C 1
ATOM 583 O O . VAL A 1 78 ? 13.659 6.257 -20.370 1.00 97.88 78 VAL A O 1
ATOM 586 N N . GLN A 1 79 ? 13.249 8.467 -20.448 1.00 97.00 79 GLN A N 1
ATOM 587 C CA . GLN A 1 79 ? 12.418 8.397 -21.653 1.00 97.00 79 GLN A CA 1
ATOM 588 C C . GLN A 1 79 ? 13.184 7.836 -22.851 1.00 97.00 79 GLN A C 1
ATOM 590 O O . GLN A 1 79 ? 12.721 6.881 -23.467 1.00 97.00 79 GLN A O 1
ATOM 595 N N . ARG A 1 80 ? 14.395 8.347 -23.125 1.00 97.19 80 ARG A N 1
ATOM 596 C CA . ARG A 1 80 ? 15.217 7.845 -24.240 1.00 97.19 80 ARG A CA 1
ATOM 597 C C . ARG A 1 80 ? 15.455 6.342 -24.148 1.00 97.19 80 ARG A C 1
ATOM 599 O O . ARG A 1 80 ? 15.362 5.646 -25.153 1.00 97.19 80 ARG A O 1
ATOM 606 N N . TRP A 1 81 ? 15.790 5.836 -22.964 1.00 97.62 81 TRP A N 1
ATOM 607 C CA . TRP A 1 81 ? 16.087 4.414 -22.805 1.00 97.62 81 TRP A CA 1
ATOM 608 C C . TRP A 1 81 ? 14.837 3.540 -22.695 1.00 97.62 81 TRP A C 1
ATOM 610 O O . TRP A 1 81 ? 14.922 2.368 -23.044 1.00 97.62 81 TRP A O 1
ATOM 620 N N . LEU A 1 82 ? 13.677 4.080 -22.306 1.00 96.81 82 LEU A N 1
ATOM 621 C CA . LEU A 1 82 ? 12.398 3.388 -22.495 1.00 96.81 82 LEU A CA 1
ATOM 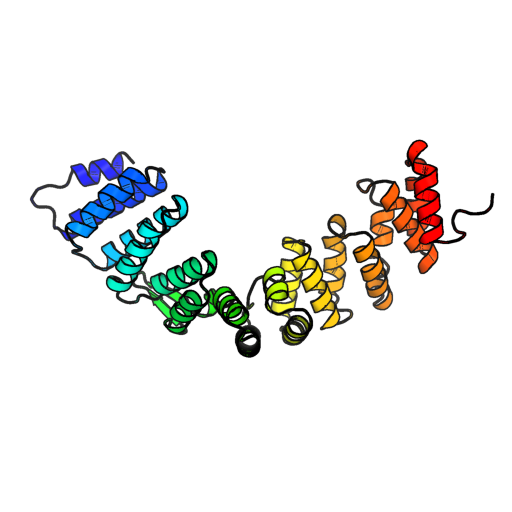622 C C . LEU A 1 82 ? 12.075 3.215 -23.983 1.00 96.81 82 LEU A C 1
ATOM 624 O O . LEU A 1 82 ? 11.708 2.114 -24.382 1.00 96.81 82 LEU A O 1
ATOM 628 N N . ASP A 1 83 ? 12.278 4.251 -24.800 1.00 96.31 83 ASP A N 1
ATOM 629 C CA . ASP A 1 83 ? 12.046 4.180 -26.249 1.00 96.31 83 ASP A CA 1
ATOM 630 C C . ASP A 1 83 ? 12.972 3.142 -26.900 1.00 96.31 83 ASP A C 1
ATOM 632 O O . ASP A 1 83 ? 12.507 2.245 -27.599 1.00 96.31 83 ASP A O 1
ATOM 636 N N . VAL A 1 84 ? 14.271 3.173 -26.573 1.00 95.75 84 VAL A N 1
ATOM 637 C CA . VAL A 1 84 ? 15.225 2.150 -27.036 1.00 95.75 84 VAL A CA 1
ATOM 638 C C . VAL A 1 84 ? 14.806 0.751 -26.583 1.00 95.75 84 VAL A C 1
ATOM 640 O O . VAL A 1 84 ? 14.927 -0.202 -27.349 1.00 95.75 84 VAL A O 1
ATOM 643 N N . TRP A 1 85 ? 14.330 0.591 -25.347 1.00 94.44 85 TRP A N 1
ATOM 644 C CA . TRP A 1 85 ? 13.898 -0.718 -24.866 1.00 94.44 85 TRP A CA 1
ATOM 645 C C . TRP A 1 85 ? 12.693 -1.227 -25.667 1.00 94.44 85 TRP A C 1
ATOM 647 O O . TRP A 1 85 ? 12.713 -2.362 -26.134 1.00 94.44 85 TRP A O 1
ATOM 657 N N . GLU A 1 86 ? 11.681 -0.391 -25.886 1.00 93.06 86 GLU A N 1
ATOM 658 C CA . GLU A 1 86 ? 10.491 -0.769 -26.654 1.00 93.06 86 GLU A CA 1
ATOM 659 C C . GLU A 1 86 ? 10.797 -1.090 -28.118 1.00 93.06 86 GLU A C 1
ATOM 661 O O . GLU A 1 86 ? 10.203 -2.012 -28.671 1.00 93.06 86 GLU A O 1
ATOM 666 N N . GLU A 1 87 ? 11.731 -0.368 -28.739 1.00 92.88 87 GLU A N 1
ATOM 667 C CA . GLU A 1 87 ? 12.125 -0.589 -30.133 1.00 92.88 87 GLU A CA 1
ATOM 668 C C . GLU A 1 87 ? 12.956 -1.864 -30.336 1.00 92.88 87 GLU A C 1
ATOM 670 O O . GLU A 1 87 ? 12.875 -2.492 -31.393 1.00 92.88 87 GLU A O 1
ATOM 675 N N . GLN A 1 88 ? 13.794 -2.224 -29.359 1.00 89.94 88 GLN A N 1
ATOM 676 C CA . GLN A 1 88 ? 14.777 -3.307 -29.501 1.00 89.94 88 GLN A CA 1
ATOM 677 C C . GLN A 1 88 ? 14.312 -4.642 -28.907 1.00 89.94 88 GLN A C 1
ATOM 679 O O . GLN A 1 88 ? 14.875 -5.691 -29.231 1.00 89.94 88 GLN A O 1
ATOM 684 N N . ASP A 1 89 ? 13.312 -4.635 -28.027 1.00 83.44 89 ASP A N 1
ATOM 685 C CA . ASP A 1 89 ? 12.769 -5.859 -27.447 1.00 83.44 89 ASP A CA 1
ATOM 686 C C . ASP A 1 89 ? 11.804 -6.535 -28.433 1.00 83.44 89 ASP A C 1
ATOM 688 O O . ASP A 1 89 ? 10.836 -5.937 -28.902 1.00 83.44 89 ASP A O 1
ATOM 692 N N . ALA A 1 90 ? 12.035 -7.818 -28.725 1.00 81.88 90 ALA A N 1
ATOM 693 C CA . ALA A 1 90 ? 11.126 -8.611 -29.556 1.00 81.88 90 ALA A CA 1
ATOM 694 C C . ALA A 1 90 ? 9.716 -8.696 -28.943 1.00 81.88 90 ALA A C 1
ATOM 696 O O . ALA A 1 90 ? 8.738 -8.925 -29.658 1.00 81.88 90 ALA A O 1
ATOM 697 N N . ASN A 1 91 ? 9.612 -8.506 -27.624 1.00 85.62 91 ASN A N 1
ATOM 698 C CA . ASN A 1 91 ? 8.357 -8.312 -26.929 1.00 85.62 91 ASN A CA 1
ATOM 699 C C . ASN A 1 91 ? 8.482 -7.167 -25.908 1.00 85.62 91 ASN A C 1
ATOM 701 O O . ASN A 1 91 ? 9.000 -7.382 -24.809 1.00 85.62 91 ASN A O 1
ATOM 705 N N . PRO A 1 92 ? 7.919 -5.980 -26.192 1.00 87.69 92 PRO A N 1
ATOM 706 C CA . PRO A 1 92 ? 8.111 -4.785 -25.374 1.00 87.69 92 PRO A CA 1
ATOM 707 C C . PRO A 1 92 ? 7.335 -4.811 -24.048 1.00 87.69 92 PRO A C 1
ATOM 709 O O . PRO A 1 92 ? 7.197 -3.779 -23.400 1.00 87.69 92 PRO A O 1
ATOM 712 N N . ALA A 1 93 ? 6.805 -5.955 -23.607 1.00 90.44 93 ALA A N 1
ATOM 713 C CA . ALA A 1 93 ? 5.961 -6.031 -22.419 1.00 90.44 93 ALA A CA 1
ATOM 714 C C . ALA A 1 93 ? 6.646 -5.523 -21.140 1.00 90.44 93 ALA A C 1
ATOM 716 O O . ALA A 1 93 ? 6.037 -4.794 -20.359 1.00 90.44 93 ALA A O 1
ATOM 717 N N . SER A 1 94 ? 7.919 -5.848 -20.915 1.00 90.75 94 SER A N 1
ATOM 718 C CA . SER A 1 94 ? 8.636 -5.313 -19.750 1.00 90.75 94 SER A CA 1
ATOM 719 C C . SER A 1 94 ? 8.866 -3.804 -19.853 1.00 90.75 94 SER A C 1
ATOM 721 O O . SER A 1 94 ? 8.748 -3.105 -18.848 1.00 90.75 94 SER A O 1
ATOM 723 N N . ALA A 1 95 ? 9.136 -3.300 -21.057 1.00 93.31 95 ALA A N 1
ATOM 724 C CA . ALA A 1 95 ? 9.338 -1.880 -21.305 1.00 93.31 95 ALA A CA 1
ATOM 725 C C . ALA A 1 95 ? 8.033 -1.081 -21.130 1.00 93.31 95 ALA A C 1
ATOM 727 O O . ALA A 1 95 ? 8.012 -0.090 -20.407 1.00 93.31 95 ALA A O 1
ATOM 728 N N . LEU A 1 96 ? 6.912 -1.587 -21.653 1.00 94.44 96 LEU A N 1
ATOM 729 C CA . LEU A 1 96 ? 5.575 -1.019 -21.456 1.00 94.44 96 LEU A CA 1
ATOM 730 C C . LEU A 1 96 ? 5.153 -1.031 -19.981 1.00 94.44 96 LEU A C 1
ATOM 732 O O . LEU A 1 96 ? 4.566 -0.064 -19.497 1.00 94.44 96 LEU A O 1
ATOM 736 N N . ALA A 1 97 ? 5.468 -2.100 -19.241 1.00 94.94 97 ALA A N 1
ATOM 737 C CA . ALA A 1 97 ? 5.224 -2.148 -17.803 1.00 94.94 97 ALA A CA 1
ATOM 738 C C . ALA A 1 97 ? 6.056 -1.095 -17.053 1.00 94.94 97 ALA A C 1
ATOM 740 O O . ALA A 1 97 ? 5.527 -0.391 -16.192 1.00 94.94 97 ALA A O 1
ATOM 741 N N . ALA A 1 98 ? 7.335 -0.940 -17.405 1.00 95.50 98 ALA A N 1
ATOM 742 C CA . ALA A 1 98 ? 8.201 0.099 -16.853 1.00 95.50 98 ALA A CA 1
ATOM 743 C C . ALA A 1 98 ? 7.702 1.513 -17.204 1.00 95.50 98 ALA A C 1
ATOM 745 O O . ALA A 1 98 ? 7.685 2.391 -16.338 1.00 95.50 98 ALA A O 1
ATOM 746 N N . ARG A 1 99 ? 7.218 1.721 -18.436 1.00 97.12 99 ARG A N 1
ATOM 747 C CA . ARG A 1 99 ? 6.615 2.982 -18.883 1.00 97.12 99 ARG A CA 1
ATOM 748 C C . ARG A 1 99 ? 5.343 3.306 -18.108 1.00 97.12 99 ARG A C 1
ATOM 750 O O . ARG A 1 99 ? 5.174 4.450 -17.697 1.00 97.12 99 ARG A O 1
ATOM 757 N N . ALA A 1 100 ? 4.479 2.319 -17.867 1.00 97.69 100 ALA A N 1
ATOM 758 C CA . ALA A 1 100 ? 3.269 2.501 -17.068 1.00 97.69 100 ALA A CA 1
ATOM 759 C C . ALA A 1 100 ? 3.594 2.967 -15.641 1.00 97.69 100 ALA A C 1
ATOM 761 O O . ALA A 1 100 ? 3.025 3.956 -15.185 1.00 97.69 100 ALA A O 1
ATOM 762 N N . ARG A 1 101 ? 4.538 2.301 -14.961 1.00 96.69 101 ARG A N 1
ATOM 763 C CA . ARG A 1 101 ? 4.967 2.677 -13.601 1.00 96.69 101 ARG A CA 1
ATOM 764 C C . ARG A 1 101 ? 5.590 4.067 -13.569 1.00 96.69 101 ARG A C 1
ATOM 766 O O . ARG A 1 101 ? 5.177 4.908 -12.781 1.00 96.69 101 ARG A O 1
ATOM 773 N N . TYR A 1 102 ? 6.513 4.336 -14.490 1.00 97.62 102 TYR A N 1
ATOM 774 C CA . TYR A 1 102 ? 7.167 5.636 -14.568 1.00 97.62 102 TYR A CA 1
ATOM 775 C C . TYR A 1 102 ? 6.166 6.773 -14.834 1.00 97.62 102 TYR A C 1
ATOM 777 O O . TYR A 1 102 ? 6.213 7.812 -14.180 1.00 97.62 102 TYR A O 1
ATOM 785 N N . ALA A 1 103 ? 5.216 6.578 -15.753 1.00 97.94 103 ALA A N 1
ATOM 786 C CA . ALA A 1 103 ? 4.157 7.553 -16.000 1.00 97.94 103 ALA A CA 1
ATOM 787 C C . ALA A 1 103 ? 3.281 7.783 -14.756 1.00 97.94 103 ALA A C 1
ATOM 789 O O . ALA A 1 103 ? 2.929 8.929 -14.464 1.00 97.94 103 ALA A O 1
ATOM 790 N N . ALA A 1 104 ? 2.974 6.724 -13.999 1.00 97.31 104 ALA A N 1
ATOM 791 C CA . ALA A 1 104 ? 2.195 6.821 -12.769 1.00 97.31 104 ALA A CA 1
ATOM 792 C C . ALA A 1 104 ? 2.935 7.639 -11.699 1.00 97.31 104 ALA A C 1
ATOM 794 O O . ALA A 1 104 ? 2.354 8.568 -11.134 1.00 97.31 104 ALA A O 1
ATOM 795 N N . ASP A 1 105 ? 4.232 7.381 -11.509 1.00 96.19 105 ASP A N 1
ATOM 796 C CA . ASP A 1 105 ? 5.101 8.125 -10.586 1.00 96.19 105 ASP A CA 1
ATOM 797 C C . ASP A 1 105 ? 5.217 9.612 -10.962 1.00 96.19 105 ASP A C 1
ATOM 799 O O . ASP A 1 105 ? 5.349 10.487 -10.101 1.00 96.19 105 ASP A O 1
ATOM 803 N N . ARG A 1 106 ? 5.119 9.936 -12.259 1.00 96.19 106 ARG A N 1
ATOM 804 C CA . ARG A 1 106 ? 5.077 11.324 -12.748 1.00 96.19 106 ARG A CA 1
ATOM 805 C C . ARG A 1 106 ? 3.690 11.965 -12.711 1.00 96.19 106 ARG A C 1
ATOM 807 O O . ARG A 1 106 ? 3.561 13.154 -12.999 1.00 96.19 106 ARG A O 1
ATOM 814 N N . GLY A 1 107 ? 2.663 11.221 -12.310 1.00 97.25 107 GLY A N 1
ATOM 815 C CA . GLY A 1 107 ? 1.290 11.708 -12.240 1.00 97.25 107 GLY A CA 1
ATOM 816 C C . GLY A 1 107 ? 0.567 11.758 -13.590 1.00 97.25 107 GLY A C 1
ATOM 817 O O . GLY A 1 107 ? -0.528 12.319 -13.661 1.00 97.25 107 GLY A O 1
ATOM 818 N N . ASP A 1 108 ? 1.120 11.151 -14.643 1.00 98.19 108 ASP A N 1
ATOM 819 C CA . ASP A 1 108 ? 0.501 11.089 -15.967 1.00 98.19 108 ASP A CA 1
ATOM 820 C C . ASP A 1 108 ? -0.430 9.873 -16.090 1.00 98.19 108 ASP A C 1
ATOM 822 O O . ASP A 1 108 ? -0.057 8.771 -16.509 1.00 98.19 108 ASP A O 1
ATOM 826 N N . ALA A 1 109 ? -1.694 10.088 -15.729 1.00 98.31 109 ALA A N 1
ATOM 827 C CA . ALA A 1 109 ? -2.728 9.063 -15.803 1.00 98.31 109 ALA A CA 1
ATOM 828 C C . ALA A 1 109 ? -3.047 8.618 -17.242 1.00 98.31 109 ALA A C 1
ATOM 830 O O . ALA A 1 109 ? -3.402 7.456 -17.459 1.00 98.31 109 ALA A O 1
ATOM 831 N N . HIS A 1 110 ? -2.914 9.504 -18.233 1.00 98.44 110 HIS A N 1
ATOM 832 C CA . HIS A 1 110 ? -3.188 9.157 -19.627 1.00 98.44 110 HIS A CA 1
ATOM 833 C C . HIS A 1 110 ? -2.114 8.220 -20.178 1.00 98.44 110 HIS A C 1
ATOM 835 O O . HIS A 1 110 ? -2.459 7.164 -20.718 1.00 98.44 110 HIS A O 1
ATOM 841 N N . ALA A 1 111 ? -0.837 8.566 -20.003 1.00 97.88 111 ALA A N 1
ATOM 842 C CA . ALA A 1 111 ? 0.278 7.737 -20.450 1.00 97.88 111 ALA A CA 1
ATOM 843 C C . ALA A 1 111 ? 0.312 6.390 -19.715 1.00 97.88 111 ALA A C 1
ATOM 845 O O . ALA A 1 111 ? 0.489 5.350 -20.350 1.00 97.88 111 ALA A O 1
ATOM 846 N N . THR A 1 112 ? 0.030 6.388 -18.408 1.00 98.44 112 THR A N 1
ATOM 847 C CA . THR A 1 112 ? -0.082 5.155 -17.612 1.00 98.44 112 THR A CA 1
ATOM 848 C C . THR A 1 112 ? -1.117 4.205 -18.206 1.00 98.44 112 THR A C 1
ATOM 850 O O . THR A 1 112 ? -0.822 3.049 -18.507 1.00 98.44 112 THR A O 1
ATOM 853 N N . LEU A 1 113 ? -2.341 4.694 -18.432 1.00 98.06 113 LEU A N 1
ATOM 854 C CA . LEU A 1 113 ? -3.425 3.858 -18.940 1.00 98.06 113 LEU A CA 1
ATOM 855 C C . LEU A 1 113 ? -3.193 3.415 -20.390 1.00 98.06 113 LEU A C 1
ATOM 857 O O . LEU A 1 113 ? -3.609 2.317 -20.762 1.00 98.06 113 LEU A O 1
ATOM 861 N N . ALA A 1 114 ? -2.549 4.249 -21.210 1.00 97.69 114 ALA A N 1
ATOM 862 C CA . ALA A 1 114 ? -2.159 3.882 -22.567 1.00 97.69 114 ALA A CA 1
ATOM 863 C C . ALA A 1 114 ? -1.156 2.716 -22.559 1.00 97.69 114 ALA A C 1
ATOM 865 O O . ALA A 1 114 ? -1.402 1.710 -23.227 1.00 97.69 114 ALA A O 1
ATOM 866 N N . ALA A 1 115 ? -0.101 2.806 -21.743 1.00 96.94 115 ALA A N 1
ATOM 867 C CA . ALA A 1 115 ? 0.910 1.758 -21.610 1.00 96.94 115 ALA A CA 1
ATOM 868 C C . ALA A 1 115 ? 0.313 0.443 -21.076 1.00 96.94 115 ALA A C 1
ATOM 870 O O . ALA A 1 115 ? 0.522 -0.616 -21.666 1.00 96.94 115 ALA A O 1
ATOM 871 N N . VAL A 1 116 ? -0.529 0.502 -20.035 1.00 96.75 116 VAL A N 1
ATOM 872 C CA . VAL A 1 116 ? -1.217 -0.690 -19.503 1.00 96.75 116 VAL A CA 1
ATOM 873 C C . VAL A 1 116 ? -2.117 -1.354 -20.550 1.00 96.75 116 VAL A C 1
ATOM 875 O O . VAL A 1 116 ? -2.194 -2.579 -20.625 1.00 96.75 116 VAL A O 1
ATOM 878 N N . ARG A 1 117 ? -2.821 -0.573 -21.377 1.00 95.44 117 ARG A N 1
ATOM 879 C CA . ARG A 1 117 ? -3.716 -1.118 -22.413 1.00 95.44 117 ARG A CA 1
ATOM 880 C C . ARG A 1 117 ? -2.973 -1.755 -23.580 1.00 95.44 117 ARG A C 1
ATOM 882 O O . ARG A 1 117 ? -3.552 -2.627 -24.222 1.00 95.44 117 ARG A O 1
ATOM 889 N N . ALA A 1 118 ? -1.746 -1.319 -23.849 1.00 94.44 118 ALA A N 1
ATOM 890 C CA . ALA A 1 118 ? -0.895 -1.907 -24.875 1.00 94.44 118 ALA A CA 1
ATOM 891 C C . ALA A 1 118 ? -0.343 -3.285 -24.463 1.00 94.44 118 ALA A C 1
ATOM 893 O O . ALA A 1 118 ? 0.063 -4.060 -25.327 1.00 94.44 118 ALA A O 1
ATOM 894 N N . LEU A 1 119 ? -0.362 -3.619 -23.166 1.00 92.31 119 LEU A N 1
ATOM 895 C CA . LEU A 1 119 ? 0.117 -4.905 -22.671 1.00 92.31 119 LEU A CA 1
ATOM 896 C C . LEU A 1 119 ? -0.854 -6.059 -22.973 1.00 92.31 119 LEU A C 1
ATOM 898 O O . LEU A 1 119 ? -2.040 -5.977 -22.620 1.00 92.31 119 LEU A O 1
ATOM 902 N N . PRO A 1 120 ? -0.352 -7.182 -23.527 1.00 89.69 120 PRO A N 1
ATOM 903 C CA . PRO A 1 120 ? -1.069 -8.452 -23.511 1.00 89.69 120 PRO A CA 1
ATOM 904 C C . PRO A 1 120 ? -1.398 -8.890 -22.077 1.00 89.69 120 PRO A C 1
ATOM 906 O O . PRO A 1 120 ? -0.709 -8.519 -21.128 1.00 89.69 120 PRO A O 1
ATOM 909 N N . THR A 1 121 ? -2.428 -9.725 -21.908 1.00 89.25 121 THR A N 1
ATOM 910 C CA . THR A 1 121 ? -2.826 -10.225 -20.580 1.00 89.25 121 THR A CA 1
ATOM 911 C C . THR A 1 121 ? -1.685 -10.958 -19.868 1.00 89.25 121 THR A C 1
ATOM 913 O O . THR A 1 121 ? -1.388 -10.643 -18.715 1.00 89.25 121 THR A O 1
ATOM 916 N N . THR A 1 122 ? -1.031 -11.883 -20.575 1.00 90.00 122 THR A N 1
ATOM 917 C CA . THR A 1 122 ? 0.149 -12.635 -20.127 1.00 90.00 122 THR A CA 1
ATOM 918 C C . THR A 1 122 ? 1.072 -12.829 -21.319 1.00 90.00 122 THR A C 1
ATOM 920 O O . THR A 1 122 ? 0.599 -13.144 -22.413 1.00 90.00 122 THR A O 1
ATOM 923 N N . THR A 1 123 ? 2.374 -12.640 -21.127 1.00 91.81 123 THR A N 1
ATOM 924 C CA . THR A 1 123 ? 3.378 -12.864 -22.171 1.00 91.81 123 THR A CA 1
ATOM 925 C C . THR A 1 123 ? 4.773 -13.088 -21.575 1.00 91.81 123 THR A C 1
ATOM 927 O O . THR A 1 123 ? 4.967 -12.872 -20.383 1.00 91.81 123 THR A O 1
ATOM 930 N N . LEU A 1 124 ? 5.741 -13.526 -22.385 1.00 87.38 124 LEU A N 1
ATOM 931 C CA . LEU A 1 124 ? 7.148 -13.686 -21.989 1.00 87.38 124 LEU A CA 1
ATOM 932 C C . LEU A 1 124 ? 8.003 -12.606 -22.651 1.00 87.38 124 LEU A C 1
ATOM 934 O O . LEU A 1 124 ? 7.917 -12.443 -23.867 1.00 87.38 124 LEU A O 1
ATOM 938 N N . ASN A 1 125 ? 8.840 -11.896 -21.898 1.00 78.75 125 ASN A N 1
ATOM 939 C CA . ASN A 1 125 ? 9.780 -10.933 -22.481 1.00 78.75 125 ASN A CA 1
ATOM 940 C C . ASN A 1 125 ? 10.945 -11.629 -23.220 1.00 78.75 125 ASN A C 1
ATOM 942 O O . ASN A 1 125 ? 11.065 -12.857 -23.195 1.00 78.75 125 ASN A O 1
ATOM 946 N N . ALA A 1 126 ? 11.841 -10.862 -23.854 1.00 74.69 126 ALA A N 1
ATOM 947 C CA . ALA A 1 126 ? 13.003 -11.423 -24.559 1.00 74.69 126 ALA A CA 1
ATOM 948 C C . ALA A 1 126 ? 13.987 -12.213 -23.670 1.00 74.69 126 ALA A C 1
ATOM 950 O O . ALA A 1 126 ? 14.811 -12.963 -24.192 1.00 74.69 126 ALA A O 1
ATOM 951 N N . LEU A 1 127 ? 13.911 -12.072 -22.342 1.00 73.38 127 LEU A N 1
ATOM 952 C CA . LEU A 1 127 ? 14.707 -12.837 -21.376 1.00 73.38 127 LEU A CA 1
ATOM 953 C C . LEU A 1 127 ? 13.989 -14.109 -20.887 1.00 73.38 127 LEU A C 1
ATOM 955 O O . LEU A 1 127 ? 14.541 -14.840 -20.067 1.00 73.38 127 LEU A O 1
ATOM 959 N N . GLY A 1 128 ? 12.778 -14.384 -21.382 1.00 81.50 128 GLY A N 1
ATOM 960 C CA . GLY A 1 128 ? 11.943 -15.502 -20.940 1.00 81.50 128 GLY A CA 1
ATOM 961 C C . GLY A 1 128 ? 11.247 -15.265 -19.597 1.00 81.50 128 GLY A C 1
ATOM 962 O O . GLY A 1 128 ? 10.711 -16.210 -19.022 1.00 81.50 128 GLY A O 1
ATOM 963 N N . GLU A 1 129 ? 11.250 -14.032 -19.085 1.00 83.88 129 GLU A N 1
ATOM 964 C CA . GLU A 1 129 ? 10.548 -13.659 -17.856 1.00 83.88 129 GLU A CA 1
ATOM 965 C C . GLU A 1 129 ? 9.062 -13.423 -18.174 1.00 83.88 129 GLU A C 1
ATOM 967 O O . GLU A 1 129 ? 8.719 -12.756 -19.155 1.00 83.88 129 GLU A O 1
ATOM 972 N N . GLU A 1 130 ? 8.169 -13.965 -17.345 1.00 89.88 130 GLU A N 1
ATOM 973 C CA . GLU A 1 130 ? 6.729 -13.751 -17.492 1.00 89.88 130 GLU A CA 1
ATOM 974 C C . GLU A 1 130 ? 6.343 -12.335 -17.058 1.00 89.88 130 GLU A C 1
ATOM 976 O O . GLU A 1 130 ? 6.701 -11.879 -15.975 1.00 89.88 130 GLU A O 1
ATOM 981 N N . VAL A 1 131 ? 5.576 -11.655 -17.909 1.00 88.31 131 VAL A N 1
ATOM 982 C CA . VAL A 1 131 ? 4.953 -10.365 -17.624 1.00 88.31 131 VAL A CA 1
ATOM 983 C C . VAL A 1 131 ? 3.448 -10.550 -17.690 1.00 88.31 131 VAL A C 1
ATOM 985 O O . VAL A 1 131 ? 2.894 -10.943 -18.723 1.00 88.31 131 VAL A O 1
ATOM 988 N N . ARG A 1 132 ? 2.768 -10.230 -16.591 1.00 91.31 132 ARG A N 1
ATOM 989 C CA . ARG A 1 132 ? 1.308 -10.264 -16.524 1.00 91.31 132 ARG A CA 1
ATOM 990 C C . ARG A 1 132 ? 0.775 -8.862 -16.325 1.00 91.31 132 ARG A C 1
ATOM 992 O O . ARG A 1 132 ? 1.150 -8.182 -15.376 1.00 91.31 132 ARG A O 1
ATOM 999 N N . ARG A 1 133 ? -0.200 -8.457 -17.139 1.00 93.06 133 ARG A N 1
ATOM 1000 C CA . ARG A 1 133 ? -0.880 -7.162 -16.966 1.00 93.06 133 ARG A CA 1
ATOM 1001 C C . ARG A 1 133 ? -1.502 -7.010 -15.574 1.00 93.06 133 ARG A C 1
ATOM 1003 O O . ARG A 1 133 ? -1.606 -5.902 -15.060 1.00 93.06 133 ARG A O 1
ATOM 1010 N N . ILE A 1 134 ? -1.877 -8.126 -14.948 1.00 91.69 134 ILE A N 1
ATOM 1011 C CA . ILE A 1 134 ? -2.437 -8.148 -13.594 1.00 91.69 134 ILE A CA 1
ATOM 1012 C C . ILE A 1 134 ? -1.462 -7.619 -12.521 1.00 91.69 134 ILE A C 1
ATOM 1014 O O . ILE A 1 134 ? -1.883 -7.237 -11.436 1.00 91.69 134 ILE A O 1
ATOM 1018 N N . GLU A 1 135 ? -0.165 -7.536 -12.818 1.00 90.88 135 GLU A N 1
ATOM 1019 C CA . GLU A 1 135 ? 0.855 -6.964 -11.926 1.00 90.88 135 GLU A CA 1
ATOM 1020 C C . GLU A 1 135 ? 0.905 -5.428 -11.972 1.00 90.88 135 GLU A C 1
ATOM 1022 O O . GLU A 1 135 ? 1.689 -4.819 -11.243 1.00 90.88 135 GLU A O 1
ATOM 1027 N N . LEU A 1 136 ? 0.070 -4.813 -12.821 1.00 95.12 136 LEU A N 1
ATOM 1028 C CA . LEU A 1 136 ? -0.104 -3.364 -12.968 1.00 95.12 136 LEU A CA 1
ATOM 1029 C C . LEU A 1 136 ? -1.518 -2.901 -12.584 1.00 95.12 136 LEU A C 1
ATOM 1031 O O . LEU A 1 136 ? -1.983 -1.842 -13.011 1.00 95.12 136 LEU A O 1
ATOM 1035 N N . LEU A 1 137 ? -2.252 -3.718 -11.819 1.00 95.38 137 LEU A N 1
ATOM 1036 C CA . LEU A 1 137 ? -3.617 -3.389 -11.400 1.00 95.38 137 LEU A CA 1
ATOM 1037 C C . LEU A 1 137 ? -3.676 -2.082 -10.613 1.00 95.38 137 LEU A C 1
ATOM 1039 O O . LEU A 1 137 ? -4.613 -1.308 -10.803 1.00 95.38 137 LEU A O 1
ATOM 1043 N N . HIS A 1 138 ? -2.686 -1.829 -9.757 1.00 94.94 138 HIS A N 1
ATOM 1044 C CA . HIS A 1 138 ? -2.637 -0.609 -8.965 1.00 94.94 138 HIS A CA 1
ATOM 1045 C C . HIS A 1 138 ? -2.557 0.628 -9.868 1.00 94.94 138 HIS A C 1
ATOM 1047 O O . HIS A 1 138 ? -3.367 1.543 -9.729 1.00 94.94 138 HIS A O 1
ATOM 1053 N N . GLU A 1 139 ? -1.645 0.613 -10.837 1.00 97.25 139 GLU A N 1
ATOM 1054 C CA . GLU A 1 139 ? -1.429 1.672 -11.818 1.00 97.25 139 GLU A CA 1
ATOM 1055 C C . GLU A 1 139 ? -2.664 1.855 -12.718 1.00 97.25 139 GLU A C 1
ATOM 1057 O O . GLU A 1 139 ? -3.086 2.986 -12.969 1.00 97.25 139 GLU A O 1
ATOM 1062 N N . GLU A 1 140 ? -3.309 0.761 -13.149 1.00 97.88 140 GLU A N 1
ATOM 1063 C CA . GLU A 1 140 ? -4.547 0.819 -13.938 1.00 97.88 140 GLU A CA 1
ATOM 1064 C C . GLU A 1 140 ? -5.700 1.459 -13.150 1.00 97.88 140 GLU A C 1
ATOM 1066 O O . GLU A 1 140 ? -6.383 2.356 -13.653 1.00 97.88 140 GLU A O 1
ATOM 1071 N N . ILE A 1 141 ? -5.918 1.018 -11.908 1.00 97.81 141 ILE A N 1
ATOM 1072 C CA . ILE A 1 141 ? -6.972 1.536 -11.025 1.00 97.81 141 ILE A CA 1
ATOM 1073 C C . ILE A 1 141 ? -6.713 3.010 -10.716 1.00 97.81 141 ILE A C 1
ATOM 1075 O O . ILE A 1 141 ? -7.627 3.828 -10.852 1.00 97.81 141 ILE A O 1
ATOM 1079 N N . TRP A 1 142 ? -5.479 3.357 -10.347 1.00 97.94 142 TRP A N 1
ATOM 1080 C CA . TRP A 1 142 ? -5.066 4.732 -10.087 1.00 97.94 142 TRP A CA 1
ATOM 1081 C C . TRP A 1 142 ? -5.346 5.629 -11.298 1.00 97.94 142 TRP A C 1
ATOM 1083 O O . TRP A 1 142 ? -6.033 6.645 -11.161 1.00 97.94 142 TRP A O 1
ATOM 1093 N N . ALA A 1 143 ? -4.909 5.226 -12.494 1.00 98.44 143 ALA A N 1
ATOM 1094 C CA . ALA A 1 143 ? -5.085 6.019 -13.704 1.00 98.44 143 ALA A CA 1
ATOM 1095 C C . ALA A 1 143 ? -6.570 6.217 -14.040 1.00 98.44 143 ALA A C 1
ATOM 1097 O O . ALA A 1 143 ? -7.005 7.332 -14.328 1.00 98.44 143 ALA A O 1
ATOM 1098 N N . LEU A 1 144 ? -7.384 5.161 -13.937 1.00 98.31 144 LEU A N 1
ATOM 1099 C CA . LEU A 1 144 ? -8.830 5.244 -14.160 1.00 98.31 144 LEU A CA 1
ATOM 1100 C C . LEU A 1 144 ? -9.516 6.194 -13.171 1.00 98.31 144 LEU A C 1
ATOM 1102 O O . LEU A 1 144 ? -10.357 6.994 -13.582 1.00 98.31 144 LEU A O 1
ATOM 1106 N N . VAL A 1 145 ? -9.149 6.152 -11.886 1.00 97.25 145 VAL A N 1
ATOM 1107 C CA . VAL A 1 145 ? -9.684 7.075 -10.871 1.00 97.25 145 VAL A CA 1
ATOM 1108 C C . VAL A 1 145 ? -9.287 8.518 -11.177 1.00 97.25 145 VAL A C 1
ATOM 1110 O O . VAL A 1 145 ? -10.145 9.402 -11.123 1.00 97.25 145 VAL A O 1
ATOM 1113 N N . ARG A 1 146 ? -8.019 8.767 -11.530 1.00 97.75 146 ARG A N 1
ATOM 1114 C CA . ARG A 1 146 ? -7.516 10.110 -11.861 1.00 97.75 146 ARG A CA 1
ATOM 1115 C C . ARG A 1 146 ? -8.193 10.711 -13.089 1.00 97.75 146 ARG A C 1
ATOM 1117 O O . ARG A 1 146 ? -8.457 11.908 -13.104 1.00 97.75 146 ARG A O 1
ATOM 1124 N N . LEU A 1 147 ? -8.541 9.879 -14.066 1.00 98.06 147 LEU A N 1
ATOM 1125 C CA . LEU A 1 147 ? -9.295 10.273 -15.259 1.00 98.06 147 LEU A CA 1
ATOM 1126 C C . LEU A 1 147 ? -10.816 10.363 -15.023 1.00 98.06 147 LEU A C 1
ATOM 1128 O O . LEU A 1 147 ? -11.573 10.608 -15.958 1.00 98.06 147 LEU A O 1
ATOM 1132 N N . GLY A 1 148 ? -11.284 10.153 -13.789 1.00 96.81 148 GLY A N 1
ATOM 1133 C CA . GLY A 1 148 ? -12.696 10.246 -13.413 1.00 96.81 148 GLY A CA 1
ATOM 1134 C C . GLY A 1 148 ? -13.533 8.993 -13.700 1.00 96.81 148 GLY A C 1
ATOM 1135 O O . GLY A 1 148 ? -14.699 8.942 -13.303 1.00 96.81 148 GLY A O 1
ATOM 1136 N N . ASP A 1 149 ? -12.966 7.941 -14.298 1.00 96.69 149 ASP A N 1
ATOM 1137 C CA . ASP A 1 149 ? -13.661 6.683 -14.610 1.00 96.69 149 ASP A CA 1
ATOM 1138 C C . ASP A 1 149 ? -13.650 5.705 -13.419 1.00 96.69 149 ASP A C 1
ATOM 1140 O O . ASP A 1 149 ? -13.187 4.560 -13.479 1.00 96.69 149 ASP A O 1
ATOM 1144 N N . ARG A 1 150 ? -14.206 6.161 -12.290 1.00 94.81 150 ARG A N 1
ATOM 1145 C CA . ARG A 1 150 ? -14.286 5.377 -11.044 1.00 94.81 150 ARG A CA 1
ATOM 1146 C C . ARG A 1 150 ? -15.078 4.080 -11.204 1.00 94.81 150 ARG A C 1
ATOM 1148 O O . ARG A 1 150 ? -14.818 3.100 -10.508 1.00 94.81 150 ARG A O 1
ATOM 1155 N N . ARG A 1 151 ? -16.057 4.057 -12.117 1.00 95.06 151 ARG A N 1
ATOM 1156 C CA . ARG A 1 151 ? -16.860 2.857 -12.388 1.00 95.06 151 ARG A CA 1
ATOM 1157 C C . ARG A 1 151 ? -15.998 1.769 -13.014 1.00 95.06 151 ARG A C 1
ATOM 1159 O O . ARG A 1 151 ? -16.116 0.610 -12.622 1.00 95.06 151 ARG A O 1
ATOM 1166 N N . ARG A 1 152 ? -15.152 2.118 -13.984 1.00 96.50 152 ARG A N 1
ATOM 1167 C CA . ARG A 1 152 ? -14.238 1.154 -14.596 1.00 96.50 152 ARG A CA 1
ATOM 1168 C C . ARG A 1 152 ? -13.122 0.750 -13.642 1.00 96.50 152 ARG A C 1
ATOM 1170 O O . ARG A 1 152 ? -12.813 -0.435 -13.607 1.00 96.50 152 ARG A O 1
ATOM 1177 N N . ALA A 1 153 ? -12.612 1.672 -12.825 1.00 96.94 153 ALA A N 1
ATOM 1178 C CA . ALA A 1 153 ? -11.644 1.351 -11.775 1.00 96.94 153 ALA A CA 1
ATOM 1179 C C . ALA A 1 153 ? -12.169 0.251 -10.832 1.00 96.94 153 ALA A C 1
ATOM 1181 O O . ALA A 1 153 ? -11.509 -0.766 -10.636 1.00 96.94 153 ALA A O 1
ATOM 1182 N N . LEU A 1 154 ? -13.407 0.392 -10.339 1.00 96.12 154 LEU A N 1
ATOM 1183 C CA . LEU A 1 154 ? -14.038 -0.631 -9.499 1.00 96.12 154 LEU A CA 1
ATOM 1184 C C . LEU A 1 154 ? -14.238 -1.959 -10.243 1.00 96.12 154 LEU A C 1
ATOM 1186 O O . LEU A 1 154 ? -14.038 -3.016 -9.657 1.00 96.12 154 LEU A O 1
ATOM 1190 N N . LYS A 1 155 ? -14.611 -1.930 -11.530 1.00 96.62 155 LYS A N 1
ATOM 1191 C CA . LYS A 1 155 ? -14.740 -3.159 -12.333 1.00 96.62 155 LYS A CA 1
ATOM 1192 C C . LYS A 1 155 ? -13.409 -3.897 -12.476 1.00 96.62 155 LYS A C 1
ATOM 1194 O O . LYS A 1 155 ? -13.404 -5.117 -12.377 1.00 96.62 155 LYS A O 1
ATOM 1199 N N . VAL A 1 156 ? -12.311 -3.174 -12.701 1.00 96.38 156 VAL A N 1
ATOM 1200 C CA . VAL A 1 156 ? -10.960 -3.755 -12.779 1.00 96.38 156 VAL A CA 1
ATOM 1201 C C . VAL A 1 156 ? -10.570 -4.367 -11.433 1.00 96.38 156 VAL A C 1
ATOM 1203 O O . VAL A 1 156 ? -10.166 -5.526 -11.391 1.00 96.38 156 VAL A O 1
ATOM 1206 N N . ALA A 1 157 ? -10.783 -3.641 -10.331 1.00 97.19 157 ALA A N 1
ATOM 1207 C CA . ALA A 1 157 ? -10.510 -4.149 -8.988 1.00 97.19 157 ALA A CA 1
ATOM 1208 C C . ALA A 1 157 ? -11.344 -5.399 -8.651 1.00 97.19 157 ALA A C 1
ATOM 1210 O O . ALA A 1 157 ? -10.812 -6.381 -8.141 1.00 97.19 157 ALA A O 1
ATOM 1211 N N . ALA A 1 158 ? -12.639 -5.391 -8.975 1.00 96.50 158 ALA A N 1
ATOM 1212 C CA . ALA A 1 158 ? -13.531 -6.522 -8.733 1.00 96.50 158 ALA A CA 1
ATOM 1213 C C . ALA A 1 158 ? -13.152 -7.747 -9.574 1.00 96.50 158 ALA A C 1
ATOM 1215 O O . ALA A 1 158 ? -13.120 -8.849 -9.043 1.00 96.50 158 ALA A O 1
ATOM 1216 N N . ALA A 1 159 ? -12.805 -7.560 -10.852 1.00 95.44 159 ALA A N 1
ATOM 1217 C CA . ALA A 1 159 ? -12.357 -8.656 -11.709 1.00 95.44 159 ALA A CA 1
ATOM 1218 C C . ALA A 1 159 ? -11.055 -9.296 -11.198 1.00 95.44 159 ALA A C 1
ATOM 1220 O O . ALA A 1 159 ? -10.893 -10.510 -11.291 1.00 95.44 159 ALA A O 1
ATOM 1221 N N . ALA A 1 160 ? -10.144 -8.498 -10.632 1.00 95.81 160 ALA A N 1
ATOM 1222 C CA . ALA A 1 160 ? -8.942 -9.016 -9.986 1.00 95.81 160 ALA A CA 1
ATOM 1223 C C . ALA A 1 160 ? -9.278 -9.865 -8.753 1.00 95.81 160 ALA A C 1
ATOM 1225 O O . ALA A 1 160 ? -8.781 -10.982 -8.633 1.00 95.81 160 ALA A O 1
ATOM 1226 N N . VAL A 1 161 ? -10.168 -9.371 -7.885 1.00 96.62 161 VAL A N 1
ATOM 1227 C CA . VAL A 1 161 ? -10.643 -10.117 -6.709 1.00 96.62 161 VAL A CA 1
ATOM 1228 C C . VAL A 1 161 ? -11.308 -11.431 -7.119 1.00 96.62 161 VAL A C 1
ATOM 1230 O O . VAL A 1 161 ? -10.982 -12.469 -6.550 1.00 96.62 161 VAL A O 1
ATOM 1233 N N . ASP A 1 162 ? -12.166 -11.412 -8.142 1.00 94.56 162 ASP A N 1
ATOM 1234 C CA . ASP A 1 162 ? -12.829 -12.613 -8.667 1.00 94.56 162 ASP A CA 1
ATOM 1235 C C . ASP A 1 162 ? -11.821 -13.634 -9.233 1.00 94.56 162 ASP A C 1
ATOM 1237 O O . ASP A 1 162 ? -12.067 -14.839 -9.202 1.00 94.56 162 ASP A O 1
ATOM 1241 N N . ALA A 1 163 ? -10.670 -13.165 -9.725 1.00 92.56 163 ALA A N 1
ATOM 1242 C CA . ALA A 1 163 ? -9.554 -13.995 -10.179 1.00 92.56 163 ALA A CA 1
ATOM 1243 C C . ALA A 1 163 ? -8.596 -14.415 -9.043 1.00 92.56 163 ALA A C 1
ATOM 1245 O O . ALA A 1 163 ? -7.557 -15.021 -9.308 1.00 92.56 163 ALA A O 1
ATOM 1246 N N . GLY A 1 164 ? -8.906 -14.085 -7.785 1.00 94.62 164 GLY A N 1
ATOM 1247 C CA . GLY A 1 164 ? -8.054 -14.391 -6.640 1.00 94.62 164 GLY A CA 1
ATOM 1248 C C . GLY A 1 164 ? -6.786 -13.534 -6.576 1.00 94.62 164 GLY A C 1
ATOM 1249 O O . GLY A 1 164 ? -5.773 -13.969 -6.031 1.00 94.62 164 GLY A O 1
ATOM 1250 N N . VAL A 1 165 ? -6.791 -12.317 -7.113 1.00 94.75 165 VAL A N 1
ATOM 1251 C CA . VAL A 1 165 ? -5.630 -11.418 -7.073 1.00 94.75 165 VAL A CA 1
ATOM 1252 C C . VAL A 1 165 ? -5.968 -10.138 -6.325 1.00 94.75 165 VAL A C 1
ATOM 1254 O O . VAL A 1 165 ? -6.985 -9.499 -6.580 1.00 94.75 165 VAL A O 1
ATOM 1257 N N . ALA A 1 166 ? -5.095 -9.753 -5.393 1.00 94.88 166 ALA A N 1
ATOM 1258 C CA . ALA A 1 166 ? -5.227 -8.511 -4.644 1.00 94.88 166 ALA A CA 1
ATOM 1259 C C . ALA A 1 166 ? -5.023 -7.299 -5.582 1.00 94.88 166 ALA A C 1
ATOM 1261 O O . ALA A 1 166 ? -3.925 -7.143 -6.121 1.00 94.88 166 ALA A O 1
ATOM 1262 N N . PRO A 1 167 ? -6.023 -6.415 -5.768 1.00 94.38 167 PRO A N 1
ATOM 1263 C CA . PRO A 1 167 ? -5.926 -5.284 -6.699 1.00 94.38 167 PRO A CA 1
ATOM 1264 C C . PRO A 1 167 ? -4.972 -4.159 -6.277 1.00 94.38 167 PRO A C 1
ATOM 1266 O O . PRO A 1 167 ? -4.738 -3.231 -7.047 1.00 94.38 167 PRO A O 1
ATOM 1269 N N . GLY A 1 168 ? -4.427 -4.209 -5.063 1.00 94.19 168 GLY A N 1
ATOM 1270 C CA . GLY A 1 168 ? -3.467 -3.226 -4.567 1.00 94.19 168 GLY A CA 1
ATOM 1271 C C . GLY A 1 168 ? -3.248 -3.325 -3.061 1.00 94.19 168 GLY A C 1
ATOM 1272 O O . GLY A 1 168 ? -3.866 -4.151 -2.385 1.00 94.19 168 GLY A O 1
ATOM 1273 N N . ALA A 1 169 ? -2.370 -2.475 -2.528 1.00 95.06 169 ALA A N 1
ATOM 1274 C CA . ALA A 1 169 ? -2.205 -2.310 -1.085 1.00 95.06 169 ALA A CA 1
ATOM 1275 C C . ALA A 1 169 ? -3.480 -1.712 -0.447 1.00 95.06 169 ALA A C 1
ATOM 1277 O O . ALA A 1 169 ? -4.091 -0.835 -1.061 1.00 95.06 169 ALA A O 1
ATOM 1278 N N . PRO A 1 170 ? -3.883 -2.157 0.762 1.00 96.56 170 PRO A N 1
ATOM 1279 C CA . PRO A 1 170 ? -5.148 -1.754 1.379 1.00 96.56 170 PRO A CA 1
ATOM 1280 C C . PRO A 1 170 ? -5.318 -0.234 1.510 1.00 96.56 170 PRO A C 1
ATOM 1282 O O . PRO A 1 170 ? -6.284 0.307 0.980 1.00 96.56 170 PRO A O 1
ATOM 1285 N N . GLY A 1 171 ? -4.362 0.476 2.118 1.00 94.56 171 GLY A N 1
ATOM 1286 C CA . GLY A 1 171 ? -4.472 1.927 2.326 1.00 94.56 171 GLY A CA 1
ATOM 1287 C C . GLY A 1 171 ? -4.614 2.699 1.011 1.00 94.56 171 GLY A C 1
ATOM 1288 O O . GLY A 1 171 ? -5.561 3.462 0.824 1.00 94.56 171 GLY A O 1
ATOM 1289 N N . ALA A 1 172 ? -3.741 2.411 0.041 1.00 94.38 172 ALA A N 1
ATOM 1290 C CA . ALA A 1 172 ? -3.789 3.035 -1.280 1.00 94.38 172 ALA A CA 1
ATOM 1291 C C . ALA A 1 172 ? -5.106 2.743 -2.022 1.00 94.38 172 ALA A C 1
ATOM 1293 O O . ALA A 1 172 ? -5.689 3.631 -2.644 1.00 94.38 172 ALA A O 1
ATOM 1294 N N . LEU A 1 173 ? -5.604 1.507 -1.940 1.00 95.81 173 LEU A N 1
ATOM 1295 C CA . LEU A 1 173 ? -6.867 1.115 -2.557 1.00 95.81 173 LEU A CA 1
ATOM 1296 C C . LEU A 1 173 ? -8.056 1.842 -1.916 1.00 95.81 173 LEU A C 1
ATOM 1298 O O . LEU A 1 173 ? -8.937 2.318 -2.634 1.00 95.81 173 LEU A O 1
ATOM 1302 N N . GLY A 1 174 ? -8.045 1.969 -0.588 1.00 95.94 174 GLY A N 1
ATOM 1303 C CA . GLY A 1 174 ? -9.062 2.696 0.158 1.00 95.94 174 GLY A CA 1
ATOM 1304 C C . GLY A 1 174 ? -9.129 4.172 -0.234 1.00 95.94 174 GLY A C 1
ATOM 1305 O O . GLY A 1 174 ? -10.204 4.680 -0.556 1.00 95.94 174 GLY A O 1
ATOM 1306 N N . VAL A 1 175 ? -7.973 4.837 -0.312 1.00 95.44 175 VAL A N 1
ATOM 1307 C CA . VAL A 1 175 ? -7.864 6.234 -0.766 1.00 95.44 175 VAL A CA 1
ATOM 1308 C C . VAL A 1 175 ? -8.376 6.403 -2.200 1.00 95.44 175 VAL A C 1
ATOM 1310 O O . VAL A 1 175 ? -9.095 7.357 -2.500 1.00 95.44 175 VAL A O 1
ATOM 1313 N N . LEU A 1 176 ? -8.043 5.474 -3.101 1.00 95.25 176 LEU A N 1
ATOM 1314 C CA . LEU A 1 176 ? -8.425 5.562 -4.513 1.00 95.25 176 LEU A CA 1
ATOM 1315 C C . LEU A 1 176 ? -9.924 5.342 -4.753 1.00 95.25 176 LEU A C 1
ATOM 1317 O O . LEU A 1 176 ? -10.541 6.059 -5.548 1.00 95.25 176 LEU A O 1
ATOM 1321 N N . LEU A 1 177 ? -10.516 4.336 -4.110 1.00 95.31 177 LEU A N 1
ATOM 1322 C CA . LEU A 1 177 ? -11.906 3.947 -4.359 1.00 95.31 177 LEU A CA 1
ATOM 1323 C C . LEU A 1 177 ? -12.907 4.718 -3.488 1.00 95.31 177 LEU A C 1
ATOM 1325 O O . LEU A 1 177 ? -14.050 4.943 -3.919 1.00 95.31 177 LEU A O 1
ATOM 1329 N N . GLY A 1 178 ? -12.468 5.151 -2.305 1.00 95.75 178 GLY A N 1
ATOM 1330 C CA . GLY A 1 178 ? -13.307 5.716 -1.256 1.00 95.75 178 GLY A CA 1
ATOM 1331 C C . GLY A 1 178 ? -14.106 4.647 -0.509 1.00 95.75 178 GLY A C 1
ATOM 1332 O O . GLY A 1 178 ? -14.123 3.474 -0.890 1.00 95.75 178 GLY A O 1
ATOM 1333 N N . HIS A 1 179 ? -14.800 5.081 0.541 1.00 97.06 179 HIS A N 1
ATOM 1334 C CA . HIS A 1 179 ? -15.520 4.230 1.492 1.00 97.06 179 HIS A CA 1
ATOM 1335 C C . HIS A 1 179 ? -16.492 3.237 0.833 1.00 97.06 179 HIS A C 1
ATOM 1337 O O . HIS A 1 179 ? -16.202 2.043 0.801 1.00 97.06 179 HIS A O 1
ATOM 1343 N N . GLU A 1 180 ? -17.585 3.714 0.224 1.00 96.69 180 GLU A N 1
ATOM 1344 C CA . GLU A 1 180 ? -18.654 2.855 -0.324 1.00 96.69 180 GLU A CA 1
ATOM 1345 C C . GLU A 1 180 ? -18.137 1.772 -1.287 1.00 96.69 180 GLU A C 1
ATOM 1347 O O . GLU A 1 180 ? -18.554 0.613 -1.250 1.00 96.69 180 GLU A O 1
ATOM 1352 N N . ARG A 1 181 ? -17.204 2.140 -2.173 1.00 95.75 181 ARG A N 1
ATOM 1353 C CA . ARG A 1 181 ? -16.653 1.217 -3.176 1.00 95.75 181 ARG A CA 1
ATOM 1354 C C . ARG A 1 181 ? -15.687 0.219 -2.560 1.00 95.75 181 ARG A C 1
ATOM 1356 O O . ARG A 1 181 ? -15.618 -0.910 -3.038 1.00 95.75 181 ARG A O 1
ATOM 1363 N N . THR A 1 182 ? -14.952 0.628 -1.533 1.00 97.19 182 THR A N 1
ATOM 1364 C CA . THR A 1 182 ? -14.038 -0.265 -0.826 1.00 97.19 182 THR A CA 1
ATOM 1365 C C . THR A 1 182 ? -14.806 -1.286 -0.005 1.00 97.19 182 THR A C 1
ATOM 1367 O O . THR A 1 182 ? -14.484 -2.464 -0.099 1.00 97.19 182 THR A O 1
ATOM 1370 N N . VAL A 1 183 ? -15.872 -0.884 0.696 1.00 98.00 183 VAL A N 1
ATOM 1371 C CA . VAL A 1 183 ? -16.781 -1.817 1.387 1.00 98.00 183 VAL A CA 1
ATOM 1372 C C . VAL A 1 183 ? -17.378 -2.809 0.385 1.00 98.00 183 VAL A C 1
ATOM 1374 O O . VAL A 1 183 ? -17.279 -4.019 0.574 1.00 98.00 183 VAL A O 1
ATOM 1377 N N . ALA A 1 184 ? -17.905 -2.321 -0.745 1.00 96.31 184 ALA A N 1
ATOM 1378 C CA . ALA A 1 184 ? -18.459 -3.184 -1.790 1.00 96.31 184 ALA A CA 1
ATOM 1379 C C . ALA A 1 184 ? -17.431 -4.172 -2.377 1.00 96.31 184 ALA A C 1
ATOM 1381 O O . ALA A 1 184 ? -17.785 -5.304 -2.709 1.00 96.31 184 ALA A O 1
ATOM 1382 N N . LEU A 1 185 ? -16.168 -3.759 -2.516 1.00 96.81 185 LEU A N 1
ATOM 1383 C CA . LEU A 1 185 ? -15.078 -4.624 -2.965 1.00 96.81 185 LEU A CA 1
ATOM 1384 C C . LEU A 1 185 ? -14.676 -5.638 -1.882 1.00 96.81 185 LEU A C 1
ATOM 1386 O O . LEU A 1 185 ? -14.523 -6.818 -2.189 1.00 96.81 185 LEU A O 1
ATOM 1390 N N . ALA A 1 186 ? -14.549 -5.200 -0.628 1.00 97.31 186 ALA A N 1
ATOM 1391 C CA . ALA A 1 186 ? -14.183 -6.034 0.513 1.00 97.31 186 ALA A CA 1
ATOM 1392 C C . ALA A 1 186 ? -15.188 -7.175 0.729 1.00 97.31 186 ALA A C 1
ATOM 1394 O O . ALA A 1 186 ? -14.786 -8.315 0.966 1.00 97.31 186 ALA A O 1
ATOM 1395 N N . SER A 1 187 ? -16.485 -6.912 0.536 1.00 96.44 187 SER A N 1
ATOM 1396 C CA . SER A 1 187 ? -17.537 -7.935 0.612 1.00 96.44 187 SER A CA 1
ATOM 1397 C C . SER A 1 187 ? -17.339 -9.092 -0.377 1.00 96.44 187 SER A C 1
ATOM 1399 O O . SER A 1 187 ? -17.827 -10.195 -0.124 1.00 96.44 187 SER A O 1
ATOM 1401 N N . ARG A 1 188 ? -16.605 -8.874 -1.479 1.00 96.38 188 ARG A N 1
ATOM 1402 C CA . ARG A 1 188 ? -16.334 -9.877 -2.525 1.00 96.38 188 ARG A CA 1
ATOM 1403 C C . ARG A 1 188 ? -15.067 -10.700 -2.295 1.00 96.38 188 ARG A C 1
ATOM 1405 O O . ARG A 1 188 ? -14.853 -11.657 -3.029 1.00 96.38 188 ARG A O 1
ATOM 1412 N N . LEU A 1 189 ? -14.216 -10.331 -1.336 1.00 97.75 189 LEU A N 1
ATOM 1413 C CA . LEU A 1 189 ? -12.943 -11.021 -1.110 1.00 97.75 189 LEU A CA 1
ATOM 1414 C C . LEU A 1 189 ? -13.180 -12.479 -0.705 1.00 97.75 189 LEU A C 1
ATOM 1416 O O . LEU A 1 189 ? -13.988 -12.755 0.177 1.00 97.75 189 LEU A O 1
ATOM 1420 N N . ASP A 1 190 ? -12.461 -13.430 -1.292 1.00 97.50 190 ASP A N 1
ATOM 1421 C CA . ASP A 1 190 ? -12.459 -14.794 -0.761 1.00 97.50 190 ASP A CA 1
ATOM 1422 C C . ASP A 1 190 ? -11.732 -14.861 0.600 1.00 97.50 190 ASP A C 1
ATOM 1424 O O . ASP A 1 190 ? -11.116 -13.896 1.056 1.00 97.50 190 ASP A O 1
ATOM 1428 N N . GLU A 1 191 ? -11.800 -16.009 1.274 1.00 97.50 191 GLU A N 1
ATOM 1429 C CA . GLU A 1 191 ? -11.214 -16.185 2.610 1.00 97.50 191 GLU A CA 1
ATOM 1430 C C . GLU A 1 191 ? -9.686 -15.992 2.642 1.00 97.50 191 GLU A C 1
ATOM 1432 O O . GLU A 1 191 ? -9.113 -15.584 3.662 1.00 97.50 191 GLU A O 1
ATOM 1437 N N . ARG A 1 192 ? -9.015 -16.274 1.519 1.00 97.62 192 ARG A N 1
ATOM 1438 C CA . ARG A 1 192 ? -7.564 -16.150 1.390 1.00 97.62 192 ARG A CA 1
ATOM 1439 C C . ARG A 1 192 ? -7.168 -14.684 1.245 1.00 97.62 192 ARG A C 1
ATOM 1441 O O . ARG A 1 192 ? -6.345 -14.214 2.026 1.00 97.62 192 ARG A O 1
ATOM 1448 N N . LEU A 1 193 ? -7.762 -13.967 0.291 1.00 97.94 193 LEU A N 1
ATOM 1449 C CA . LEU A 1 193 ? -7.532 -12.537 0.087 1.00 97.94 193 LEU A CA 1
ATOM 1450 C C . LEU A 1 193 ? -7.972 -11.727 1.305 1.00 97.94 193 LEU A C 1
ATOM 1452 O O . LEU A 1 193 ? -7.295 -10.772 1.669 1.00 97.94 193 LEU A O 1
ATOM 1456 N N . TRP A 1 194 ? -9.065 -12.122 1.964 1.00 98.50 194 TRP A N 1
ATOM 1457 C CA . TRP A 1 194 ? -9.493 -11.517 3.221 1.00 98.50 194 TRP A CA 1
ATOM 1458 C C . TRP A 1 194 ? -8.391 -11.588 4.279 1.00 98.50 194 TRP A C 1
ATOM 1460 O O . TRP A 1 194 ? -7.974 -10.560 4.808 1.00 98.50 194 TRP A O 1
ATOM 1470 N N . GLY A 1 195 ? -7.863 -12.791 4.539 1.00 98.25 195 GLY A N 1
ATOM 1471 C CA . GLY A 1 195 ? -6.757 -12.978 5.478 1.00 98.25 195 GLY A CA 1
ATOM 1472 C C . GLY A 1 195 ? -5.504 -12.194 5.083 1.00 98.25 195 GLY A C 1
ATOM 1473 O O . GLY A 1 195 ? -4.894 -11.551 5.931 1.00 98.25 195 GLY A O 1
ATOM 1474 N N . GLU A 1 196 ? -5.156 -12.192 3.796 1.00 97.88 196 GLU A N 1
ATOM 1475 C CA . GLU A 1 196 ? -4.012 -11.445 3.269 1.00 97.88 196 GLU A CA 1
ATOM 1476 C C . GLU A 1 196 ? -4.151 -9.932 3.496 1.00 97.88 196 GLU A C 1
ATOM 1478 O O . GLU A 1 196 ? -3.206 -9.291 3.957 1.00 97.88 196 GLU A O 1
ATOM 1483 N N . TYR A 1 197 ? -5.327 -9.358 3.227 1.00 98.38 197 TYR A N 1
ATOM 1484 C CA . TYR A 1 197 ? -5.588 -7.941 3.468 1.00 98.38 197 TYR A CA 1
ATOM 1485 C C . TYR A 1 197 ? -5.545 -7.589 4.953 1.00 98.38 197 TYR A C 1
ATOM 1487 O O . TYR A 1 197 ? -4.908 -6.599 5.308 1.00 98.38 197 TYR A O 1
ATOM 1495 N N . VAL A 1 198 ? -6.131 -8.420 5.822 1.00 98.44 198 VAL A N 1
ATOM 1496 C CA . VAL A 1 198 ? -6.038 -8.235 7.277 1.00 98.44 198 VAL A CA 1
ATOM 1497 C C . VAL A 1 198 ? -4.574 -8.222 7.727 1.00 98.44 198 VAL A C 1
ATOM 1499 O O . VAL A 1 198 ? -4.155 -7.305 8.430 1.00 98.44 198 VAL A O 1
ATOM 1502 N N . THR A 1 199 ? -3.766 -9.190 7.282 1.00 98.31 199 THR A N 1
ATOM 1503 C CA . THR A 1 199 ? -2.333 -9.235 7.608 1.00 98.31 199 THR A CA 1
ATOM 1504 C C . THR A 1 199 ? -1.591 -8.002 7.095 1.00 98.31 199 THR A C 1
ATOM 1506 O O . THR A 1 199 ? -0.815 -7.414 7.844 1.00 98.31 199 THR A O 1
ATOM 1509 N N . ARG A 1 200 ? -1.849 -7.566 5.856 1.00 97.56 200 ARG A N 1
ATOM 1510 C CA . ARG A 1 200 ? -1.229 -6.357 5.290 1.00 97.56 200 ARG A CA 1
ATOM 1511 C C . ARG A 1 200 ? -1.592 -5.099 6.082 1.00 97.56 200 ARG A C 1
ATOM 1513 O O . ARG A 1 200 ? -0.708 -4.284 6.320 1.00 97.56 200 ARG A O 1
ATOM 1520 N N . CYS A 1 201 ? -2.842 -4.963 6.532 1.00 98.25 201 CYS A N 1
ATOM 1521 C CA . CYS A 1 201 ? -3.251 -3.853 7.395 1.00 98.25 201 CYS A CA 1
ATOM 1522 C C . CYS A 1 201 ? -2.484 -3.840 8.724 1.00 98.25 201 CYS A C 1
ATOM 1524 O O . CYS A 1 201 ? -2.065 -2.778 9.169 1.00 98.25 201 CYS A O 1
ATOM 1526 N N . VAL A 1 202 ? -2.258 -5.007 9.338 1.00 97.62 202 VAL A N 1
ATOM 1527 C CA . VAL A 1 202 ? -1.469 -5.112 10.579 1.00 97.62 202 VAL A CA 1
ATOM 1528 C C . VAL A 1 202 ? 0.006 -4.782 10.352 1.00 97.62 202 VAL A C 1
ATOM 1530 O O . VAL A 1 202 ? 0.619 -4.139 11.196 1.00 97.62 202 VAL A O 1
ATOM 1533 N N . MET A 1 203 ? 0.585 -5.238 9.240 1.00 96.75 203 MET A N 1
ATOM 1534 C CA . MET A 1 203 ? 2.006 -5.029 8.947 1.00 96.75 203 MET A CA 1
ATOM 1535 C C . MET A 1 203 ? 2.347 -3.571 8.635 1.00 96.75 203 MET A C 1
ATOM 1537 O O . MET A 1 203 ? 3.427 -3.123 9.004 1.00 96.75 203 MET A O 1
ATOM 1541 N N . ASP A 1 204 ? 1.458 -2.864 7.936 1.00 95.94 204 ASP A N 1
ATOM 1542 C CA . ASP A 1 204 ? 1.669 -1.465 7.554 1.00 95.94 204 ASP A CA 1
ATOM 1543 C C . ASP A 1 204 ? 1.266 -0.500 8.681 1.00 95.94 204 ASP A C 1
ATOM 1545 O O . ASP A 1 204 ? 1.990 0.445 8.977 1.00 95.94 204 ASP A O 1
ATOM 1549 N N . ALA A 1 205 ? 0.136 -0.768 9.349 1.00 95.25 205 ALA A N 1
ATOM 1550 C CA . ALA A 1 205 ? -0.370 -0.046 10.522 1.00 95.25 205 ALA A CA 1
ATOM 1551 C C . ALA A 1 205 ? -0.511 1.487 10.375 1.00 95.25 205 ALA A C 1
ATOM 1553 O O . ALA A 1 205 ? -0.660 2.200 11.369 1.00 95.25 205 ALA A O 1
ATOM 1554 N N . THR A 1 206 ? -0.512 1.991 9.143 1.00 96.25 206 THR A N 1
ATOM 1555 C CA . THR A 1 206 ? -0.798 3.384 8.771 1.00 96.25 206 THR A CA 1
ATOM 1556 C C . THR A 1 206 ? -2.265 3.748 8.998 1.00 96.25 206 THR A C 1
ATOM 1558 O O . THR A 1 206 ? -3.138 2.879 9.006 1.00 96.25 206 THR A O 1
ATOM 1561 N N . ASP A 1 207 ? -2.573 5.037 9.131 1.00 95.94 207 ASP A N 1
ATOM 1562 C CA . ASP A 1 207 ? -3.949 5.517 9.323 1.00 95.94 207 ASP A CA 1
ATOM 1563 C C . ASP A 1 207 ? -4.866 5.072 8.166 1.00 95.94 207 ASP A C 1
ATOM 1565 O O . ASP A 1 207 ? -6.007 4.645 8.378 1.00 95.94 207 ASP A O 1
ATOM 1569 N N . GLU A 1 208 ? -4.350 5.072 6.934 1.00 96.94 208 GLU A N 1
ATOM 1570 C CA . GLU A 1 208 ? -5.068 4.610 5.748 1.00 96.94 208 GLU A CA 1
ATOM 1571 C C . GLU A 1 208 ? -5.377 3.110 5.806 1.00 96.94 208 GLU A C 1
ATOM 1573 O O . GLU A 1 208 ? -6.469 2.683 5.417 1.00 96.94 208 GLU A O 1
ATOM 1578 N N . THR A 1 209 ? -4.448 2.284 6.295 1.00 97.31 209 THR A N 1
ATOM 1579 C CA . THR A 1 209 ? -4.687 0.838 6.411 1.00 97.31 209 THR A CA 1
ATOM 1580 C C . THR A 1 209 ? -5.581 0.472 7.586 1.00 97.31 209 THR A C 1
ATOM 1582 O O . THR A 1 209 ? -6.358 -0.480 7.463 1.00 97.31 209 THR A O 1
ATOM 1585 N N . ARG A 1 210 ? -5.561 1.240 8.680 1.00 97.25 210 ARG A N 1
ATOM 1586 C CA . ARG A 1 210 ? -6.530 1.095 9.779 1.00 97.25 210 ARG A CA 1
ATOM 1587 C C . ARG A 1 210 ? -7.935 1.512 9.349 1.00 97.25 210 ARG A C 1
ATOM 1589 O O . ARG A 1 210 ? -8.895 0.787 9.615 1.00 97.25 210 ARG A O 1
ATOM 1596 N N . THR A 1 211 ? -8.048 2.590 8.574 1.00 97.50 211 THR A N 1
ATOM 1597 C CA . THR A 1 211 ? -9.306 2.992 7.926 1.00 97.50 211 THR A CA 1
ATOM 1598 C C . THR A 1 211 ? -9.821 1.892 6.992 1.00 97.50 211 THR A C 1
ATOM 1600 O O . THR A 1 211 ? -10.989 1.511 7.061 1.00 97.50 211 THR A O 1
ATOM 1603 N N . PHE A 1 212 ? -8.948 1.304 6.166 1.00 98.25 212 PHE A N 1
ATOM 1604 C CA . PHE A 1 212 ? -9.321 0.170 5.318 1.00 98.25 212 PHE A CA 1
ATOM 1605 C C . PHE A 1 212 ? -9.799 -1.035 6.143 1.00 98.25 212 PHE A C 1
ATOM 1607 O O . PHE A 1 212 ? -10.803 -1.654 5.795 1.00 98.25 212 PHE A O 1
ATOM 1614 N N . LEU A 1 213 ? -9.129 -1.353 7.258 1.00 98.19 213 LEU A N 1
ATOM 1615 C CA . LEU A 1 213 ? -9.530 -2.440 8.155 1.00 98.19 213 LEU A CA 1
ATOM 1616 C C . LEU A 1 213 ? -10.917 -2.192 8.774 1.00 98.19 213 LEU A C 1
ATOM 1618 O O . LEU A 1 213 ? -11.709 -3.128 8.893 1.00 98.19 213 LEU A O 1
ATOM 1622 N N . ARG A 1 214 ? -11.253 -0.939 9.111 1.00 97.88 214 ARG A N 1
ATOM 1623 C CA . ARG A 1 214 ? -12.608 -0.562 9.547 1.00 97.88 214 ARG A CA 1
ATOM 1624 C C . ARG A 1 214 ? -13.641 -0.835 8.453 1.00 97.88 214 ARG A C 1
ATOM 1626 O O . ARG A 1 214 ? -14.692 -1.401 8.734 1.00 97.88 214 ARG A O 1
ATOM 1633 N N . TRP A 1 215 ? -13.338 -0.499 7.203 1.00 98.38 215 TRP A N 1
ATOM 1634 C CA . TRP A 1 215 ? -14.235 -0.778 6.076 1.00 98.38 215 TRP A CA 1
ATOM 1635 C C . TRP A 1 215 ? -14.361 -2.276 5.779 1.00 98.38 215 TRP A C 1
ATOM 1637 O O . TRP A 1 215 ? -15.425 -2.736 5.365 1.00 98.38 215 TRP A O 1
ATOM 1647 N N . MET A 1 216 ? -13.317 -3.067 6.047 1.00 98.44 216 MET A N 1
ATOM 1648 C CA . MET A 1 216 ? -13.443 -4.525 6.070 1.00 98.44 216 MET A CA 1
ATOM 1649 C C . MET A 1 216 ? -14.404 -4.969 7.179 1.00 98.44 216 MET A C 1
ATOM 1651 O O . MET A 1 216 ? -15.313 -5.744 6.906 1.00 98.44 216 MET A O 1
ATOM 1655 N N . HIS A 1 217 ? -14.282 -4.451 8.404 1.00 97.94 217 HIS A N 1
ATOM 1656 C CA . HIS A 1 217 ? -15.232 -4.777 9.474 1.00 97.94 217 HIS A CA 1
ATOM 1657 C C . HIS A 1 217 ? -16.681 -4.446 9.100 1.00 97.94 217 HIS A C 1
ATOM 1659 O O . HIS A 1 217 ? -17.569 -5.245 9.365 1.00 97.94 217 HIS A O 1
ATOM 1665 N N . GLU A 1 218 ? -16.927 -3.326 8.426 1.00 97.62 218 GLU A N 1
ATOM 1666 C CA . GLU A 1 218 ? -18.261 -2.987 7.921 1.00 97.62 218 GLU A CA 1
ATOM 1667 C C . GLU A 1 218 ? -18.775 -3.997 6.883 1.00 97.62 218 GLU A C 1
ATOM 1669 O O . GLU A 1 218 ? -19.945 -4.376 6.908 1.00 97.62 218 GLU A O 1
ATOM 1674 N N . ALA A 1 219 ? -17.898 -4.478 5.997 1.00 97.94 219 ALA A N 1
ATOM 1675 C CA . ALA A 1 219 ? -18.239 -5.491 5.003 1.00 97.94 219 ALA A CA 1
ATOM 1676 C C . ALA A 1 219 ? -18.549 -6.867 5.626 1.00 97.94 219 ALA A C 1
ATOM 1678 O O . ALA A 1 219 ? -19.392 -7.601 5.104 1.00 97.94 219 ALA A O 1
ATOM 1679 N N . ARG A 1 220 ? -17.874 -7.234 6.727 1.00 97.31 220 ARG A N 1
ATOM 1680 C CA . ARG A 1 220 ? -18.129 -8.467 7.501 1.00 97.31 220 ARG A CA 1
ATOM 1681 C C . ARG A 1 220 ? -18.062 -8.199 9.010 1.00 97.31 220 ARG A C 1
ATOM 1683 O O . ARG A 1 220 ? -17.033 -8.476 9.641 1.00 97.31 220 ARG A O 1
ATOM 1690 N N . PRO A 1 221 ? -19.157 -7.696 9.608 1.00 96.00 221 PRO A N 1
ATOM 1691 C CA . PRO A 1 221 ? -19.180 -7.387 11.030 1.00 96.00 221 PRO A CA 1
ATOM 1692 C C . PRO A 1 221 ? -18.941 -8.637 11.873 1.00 96.00 221 PRO A C 1
ATOM 1694 O O . PRO A 1 221 ? -19.571 -9.675 11.671 1.00 96.00 221 PRO A O 1
ATOM 1697 N N . GLY A 1 222 ? -18.023 -8.530 12.828 1.00 94.00 222 GLY A N 1
ATOM 1698 C CA . GLY A 1 222 ? -17.688 -9.611 13.754 1.00 94.00 222 GLY A CA 1
ATOM 1699 C C . GLY A 1 222 ? -16.699 -10.650 13.229 1.00 94.00 222 GLY A C 1
ATOM 1700 O O . GLY A 1 222 ? -16.468 -11.643 13.916 1.00 94.00 222 GLY A O 1
ATOM 1701 N N . ASP A 1 223 ? -16.103 -10.445 12.050 1.00 97.19 223 ASP A N 1
ATOM 1702 C CA . ASP A 1 223 ? -15.064 -11.343 11.550 1.00 97.19 223 ASP A CA 1
ATOM 1703 C C . ASP A 1 223 ? -13.884 -11.452 12.533 1.00 97.19 223 ASP A C 1
ATOM 1705 O O . ASP A 1 223 ? -13.254 -10.458 12.905 1.00 97.19 223 ASP A O 1
ATOM 1709 N N . ALA A 1 224 ? -13.567 -12.682 12.942 1.00 95.62 224 ALA A N 1
ATOM 1710 C CA . ALA A 1 224 ? -12.589 -12.937 13.994 1.00 95.62 224 ALA A CA 1
ATOM 1711 C C . ALA A 1 224 ? -11.166 -12.499 13.614 1.00 95.62 224 ALA A C 1
ATOM 1713 O O . ALA A 1 224 ? -10.405 -12.104 14.497 1.00 95.62 224 ALA A O 1
ATOM 1714 N N . LYS A 1 225 ? -10.791 -12.538 12.325 1.00 97.25 225 LYS A N 1
ATOM 1715 C CA . LYS A 1 225 ? -9.455 -12.106 11.883 1.00 97.25 225 LYS A CA 1
ATOM 1716 C C . LYS A 1 225 ? -9.321 -10.595 11.992 1.00 97.25 225 LYS A C 1
ATOM 1718 O O . LYS A 1 225 ? -8.300 -10.118 12.480 1.00 97.25 225 LYS A O 1
ATOM 1723 N N . VAL A 1 226 ? -10.355 -9.855 11.588 1.00 97.62 226 VAL A N 1
ATOM 1724 C CA . VAL A 1 226 ? -10.387 -8.394 11.738 1.00 97.62 226 VAL A CA 1
ATOM 1725 C C . VAL A 1 226 ? -10.347 -8.004 13.215 1.00 97.62 226 VAL A C 1
ATOM 1727 O O . VAL A 1 226 ? -9.513 -7.191 13.602 1.00 97.62 226 VAL A O 1
ATOM 1730 N N . LEU A 1 227 ? -11.171 -8.627 14.061 1.00 95.50 227 LEU A N 1
ATOM 1731 C CA . LEU A 1 227 ? -11.173 -8.348 15.501 1.00 95.50 227 LEU A CA 1
ATOM 1732 C C . LEU A 1 227 ? -9.824 -8.679 16.166 1.00 95.50 227 LEU A C 1
ATOM 1734 O O . LEU A 1 227 ? -9.313 -7.887 16.955 1.00 95.50 227 LEU A O 1
ATOM 1738 N N . ALA A 1 228 ? -9.193 -9.798 15.799 1.00 95.06 228 ALA A N 1
ATOM 1739 C CA . ALA A 1 228 ? -7.861 -10.146 16.293 1.00 95.06 228 ALA A CA 1
ATOM 1740 C C . ALA A 1 228 ? -6.776 -9.164 15.809 1.00 95.06 228 ALA A C 1
ATOM 1742 O O . ALA A 1 228 ? -5.858 -8.837 16.563 1.00 95.06 228 ALA A O 1
ATOM 1743 N N . ALA A 1 229 ? -6.880 -8.658 14.577 1.00 96.69 229 ALA A N 1
ATOM 1744 C CA . ALA A 1 229 ? -5.953 -7.665 14.038 1.00 96.69 229 ALA A CA 1
ATOM 1745 C C . ALA A 1 229 ? -5.966 -6.355 14.835 1.00 96.69 229 ALA A C 1
ATOM 1747 O O . ALA A 1 229 ? -4.908 -5.770 15.062 1.00 96.69 229 ALA A O 1
ATOM 1748 N N . VAL A 1 230 ? -7.126 -5.934 15.343 1.00 95.50 230 VAL A N 1
ATOM 1749 C CA . VAL A 1 230 ? -7.243 -4.756 16.219 1.00 95.50 230 VAL A CA 1
ATOM 1750 C C . VAL A 1 230 ? -6.395 -4.915 17.483 1.00 95.50 230 VAL A C 1
ATOM 1752 O O . VAL A 1 230 ? -5.708 -3.978 17.891 1.00 95.50 230 VAL A O 1
ATOM 1755 N N . ALA A 1 231 ? -6.364 -6.113 18.074 1.00 90.69 231 ALA A N 1
ATOM 1756 C CA . ALA A 1 231 ? -5.523 -6.391 19.238 1.00 90.69 231 ALA A CA 1
ATOM 1757 C C . ALA A 1 231 ? -4.015 -6.276 18.922 1.00 90.69 231 ALA A C 1
ATOM 1759 O O . ALA A 1 231 ? -3.221 -5.934 19.802 1.00 90.69 231 ALA A O 1
ATOM 1760 N N . LEU A 1 232 ? -3.602 -6.528 17.678 1.00 93.62 232 LEU A N 1
ATOM 1761 C CA . LEU A 1 232 ? -2.214 -6.349 17.234 1.00 93.62 232 LEU A CA 1
ATOM 1762 C C . LEU A 1 232 ? -1.894 -4.882 16.923 1.00 93.62 232 LEU A C 1
ATOM 1764 O O . LEU A 1 232 ? -0.792 -4.423 17.211 1.00 93.62 232 LEU A O 1
ATOM 1768 N N . LEU A 1 233 ? -2.872 -4.139 16.405 1.00 94.81 233 LEU A N 1
ATOM 1769 C CA . LEU A 1 233 ? -2.744 -2.723 16.058 1.00 94.81 233 LEU A CA 1
ATOM 1770 C C . LEU A 1 233 ? -2.798 -1.776 17.262 1.00 94.81 233 LEU A C 1
ATOM 1772 O O . LEU A 1 233 ? -2.540 -0.588 17.087 1.00 94.81 233 LEU A O 1
ATOM 1776 N N . ARG A 1 234 ? -3.077 -2.275 18.477 1.00 89.75 234 ARG A N 1
ATOM 1777 C CA . ARG A 1 234 ? -3.189 -1.468 19.710 1.00 89.75 234 ARG A CA 1
ATOM 1778 C C . ARG A 1 234 ? -2.157 -0.334 19.828 1.00 89.75 234 ARG A C 1
ATOM 1780 O O . ARG A 1 234 ? -2.598 0.785 20.049 1.00 89.75 234 ARG A O 1
ATOM 1787 N N . PRO A 1 235 ? -0.837 -0.543 19.636 1.00 88.50 235 PRO A N 1
ATOM 1788 C CA . PRO A 1 235 ? 0.154 0.527 19.819 1.00 88.50 235 PRO A CA 1
ATOM 1789 C C . PRO A 1 235 ? 0.012 1.711 18.851 1.00 88.50 235 PRO A C 1
ATOM 1791 O O . PRO A 1 235 ? 0.645 2.739 19.058 1.00 88.50 235 PRO A O 1
ATOM 1794 N N . THR A 1 236 ? -0.764 1.542 17.781 1.00 93.19 236 THR A N 1
ATOM 1795 C CA . THR A 1 236 ? -0.950 2.526 16.707 1.00 93.19 236 THR A CA 1
ATOM 1796 C C . THR A 1 236 ? -2.326 3.184 16.723 1.00 93.19 236 THR A C 1
ATOM 1798 O O . THR A 1 236 ? -2.541 4.135 15.982 1.00 93.19 236 THR A O 1
ATOM 1801 N N . LEU A 1 237 ? -3.257 2.694 17.551 1.00 95.00 237 LEU A N 1
ATOM 1802 C CA . LEU A 1 237 ? -4.598 3.264 17.640 1.00 95.00 237 LEU A CA 1
ATOM 1803 C C . LEU A 1 237 ? -4.571 4.611 18.363 1.00 95.00 237 LEU A C 1
ATOM 1805 O O . LEU A 1 237 ? -3.906 4.773 19.387 1.00 95.00 237 LEU A O 1
ATOM 1809 N N . SER A 1 238 ? -5.375 5.553 17.885 1.00 94.56 238 SER A N 1
ATOM 1810 C CA . SER A 1 238 ? -5.769 6.705 18.688 1.00 94.56 238 SER A CA 1
ATOM 1811 C C . SER A 1 238 ? -6.733 6.282 19.806 1.00 94.56 238 SER A C 1
ATOM 1813 O O . SER A 1 238 ? -7.330 5.201 19.777 1.00 94.56 238 SER A O 1
ATOM 1815 N N . LEU A 1 239 ? -6.923 7.146 20.809 1.00 94.38 239 LEU A N 1
ATOM 1816 C CA . LEU A 1 239 ? -7.926 6.903 21.849 1.00 94.38 239 LEU A CA 1
ATOM 1817 C C . LEU A 1 239 ? -9.348 6.830 21.262 1.00 94.38 239 LEU A C 1
ATOM 1819 O O . LEU A 1 239 ? -10.140 6.002 21.699 1.00 94.38 239 LEU A O 1
ATOM 1823 N N . GLU A 1 240 ? -9.656 7.645 20.252 1.00 94.62 240 GLU A N 1
ATOM 1824 C CA . GLU A 1 240 ? -10.950 7.627 19.557 1.00 94.62 240 GLU A CA 1
ATOM 1825 C C . GLU A 1 240 ? -11.174 6.290 18.835 1.00 94.62 240 GLU A C 1
ATOM 1827 O O . GLU A 1 240 ? -12.186 5.623 19.063 1.00 94.62 240 GLU A O 1
ATOM 1832 N N . GLU A 1 241 ? -10.180 5.817 18.075 1.00 96.38 241 GLU A N 1
ATOM 1833 C CA . GLU A 1 241 ? -10.232 4.503 17.420 1.00 96.38 241 GLU A CA 1
ATOM 1834 C C . GLU A 1 241 ? -10.383 3.371 18.450 1.00 96.38 241 GLU A C 1
ATOM 1836 O O . GLU A 1 241 ? -11.128 2.409 18.229 1.00 96.38 241 GLU A O 1
ATOM 1841 N N . ALA A 1 242 ? -9.699 3.482 19.596 1.00 96.44 242 ALA A N 1
ATOM 1842 C CA . ALA A 1 242 ? -9.796 2.525 20.691 1.00 96.44 242 ALA A CA 1
ATOM 1843 C C . ALA A 1 242 ? -11.209 2.475 21.296 1.00 96.44 242 ALA A C 1
ATOM 1845 O O . ALA A 1 242 ? -11.684 1.380 21.616 1.00 96.44 242 ALA A O 1
ATOM 1846 N N . VAL A 1 243 ? -11.902 3.613 21.426 1.00 96.19 243 VAL A N 1
ATOM 1847 C CA . VAL A 1 243 ? -13.305 3.665 21.875 1.00 96.19 243 VAL A CA 1
ATOM 1848 C C . VAL A 1 243 ? -14.206 2.922 20.898 1.00 96.19 243 VAL A C 1
ATOM 1850 O O . VAL A 1 243 ? -14.924 2.008 21.312 1.00 96.19 243 VAL A O 1
ATOM 1853 N N . GLU A 1 244 ? -14.134 3.261 19.613 1.00 95.75 244 GLU A N 1
ATOM 1854 C CA . GLU A 1 244 ? -14.959 2.641 18.573 1.00 95.75 244 GLU A CA 1
ATOM 1855 C C . GLU A 1 244 ? -14.756 1.123 18.519 1.00 95.75 244 GLU A C 1
ATOM 1857 O O . GLU A 1 244 ? -15.709 0.347 18.574 1.00 95.75 244 GLU A O 1
ATOM 1862 N N . TRP A 1 245 ? -13.499 0.671 18.484 1.00 97.12 245 TRP A N 1
ATOM 1863 C CA . TRP A 1 245 ? -13.193 -0.758 18.464 1.00 97.12 245 TRP A CA 1
ATOM 1864 C C . TRP A 1 245 ? -13.596 -1.479 19.749 1.00 97.12 245 TRP A C 1
ATOM 1866 O O . TRP A 1 245 ? -13.955 -2.655 19.697 1.00 97.12 245 TRP A O 1
ATOM 1876 N N . SER A 1 246 ? -13.578 -0.801 20.899 1.00 96.81 246 SER A N 1
ATOM 1877 C CA . SER A 1 246 ? -14.057 -1.386 22.156 1.00 96.81 246 SER A CA 1
ATOM 1878 C C . SER A 1 246 ? -15.559 -1.676 22.117 1.00 96.81 246 SER A C 1
ATOM 1880 O O . SER A 1 246 ? -15.984 -2.696 22.663 1.00 96.81 246 SER A O 1
ATOM 1882 N N . VAL A 1 247 ? -16.355 -0.832 21.446 1.00 95.94 247 VAL A N 1
ATOM 1883 C CA . VAL A 1 247 ? -17.786 -1.098 21.210 1.00 95.94 247 VAL A CA 1
ATOM 1884 C C . VAL A 1 247 ? -17.947 -2.368 20.376 1.00 95.94 247 VAL A C 1
ATOM 1886 O O . VAL A 1 247 ? -18.666 -3.286 20.779 1.00 95.94 247 VAL A O 1
ATOM 1889 N N . ASP A 1 248 ? -17.263 -2.438 19.233 1.00 95.81 248 ASP A N 1
ATOM 1890 C CA . ASP A 1 248 ? -17.423 -3.538 18.277 1.00 95.81 248 ASP A CA 1
ATOM 1891 C C . ASP A 1 248 ? -16.931 -4.875 18.850 1.00 95.81 248 ASP A C 1
ATOM 1893 O O . ASP A 1 248 ? -17.641 -5.880 18.783 1.00 95.81 248 ASP A O 1
ATOM 1897 N N . LEU A 1 249 ? -15.766 -4.898 19.506 1.00 95.56 249 LEU A N 1
ATOM 1898 C CA . LEU A 1 249 ? -15.241 -6.104 20.151 1.00 95.56 249 LEU A CA 1
ATOM 1899 C C . LEU A 1 249 ? -16.208 -6.648 21.206 1.00 95.56 249 LEU A C 1
ATOM 1901 O O . LEU A 1 249 ? -16.469 -7.849 21.237 1.00 95.56 249 LEU A O 1
ATOM 1905 N N . ARG A 1 250 ? -16.803 -5.786 22.040 1.00 95.31 250 ARG A N 1
ATOM 1906 C CA . ARG A 1 250 ? -17.797 -6.220 23.036 1.00 95.31 250 ARG A CA 1
ATOM 1907 C C . ARG A 1 250 ? -19.082 -6.719 22.392 1.00 95.31 250 ARG A C 1
ATOM 1909 O O . ARG A 1 250 ? -19.586 -7.760 22.808 1.00 95.31 250 ARG A O 1
ATOM 1916 N N . ARG A 1 251 ? -19.585 -6.024 21.364 1.00 95.69 251 ARG A N 1
ATOM 1917 C CA . ARG A 1 251 ? -20.773 -6.447 20.601 1.00 95.69 251 ARG A CA 1
ATOM 1918 C C . ARG A 1 251 ? -20.610 -7.864 20.044 1.00 95.69 251 ARG A C 1
ATOM 1920 O O . ARG A 1 251 ? -21.586 -8.604 19.971 1.00 95.69 251 ARG A O 1
ATOM 1927 N N . HIS A 1 252 ? -19.381 -8.247 19.709 1.00 95.19 252 HIS A N 1
ATOM 1928 C CA . HIS A 1 252 ? -19.040 -9.562 19.173 1.00 95.19 252 HIS A CA 1
ATOM 1929 C C . HIS A 1 252 ? -18.411 -10.522 20.200 1.00 95.19 252 HIS A C 1
ATOM 1931 O O . HIS A 1 252 ? -17.817 -11.527 19.819 1.00 95.19 252 HIS A O 1
ATOM 1937 N N . GLY A 1 253 ? -18.557 -10.257 21.505 1.00 94.00 253 GLY A N 1
ATOM 1938 C CA . GLY A 1 253 ? -18.142 -11.182 22.570 1.00 94.00 253 GLY A CA 1
ATOM 1939 C C . GLY A 1 253 ? -16.630 -11.264 22.821 1.00 94.00 253 GLY A C 1
ATOM 1940 O O . GLY A 1 253 ? -16.179 -12.131 23.562 1.00 94.00 253 GLY A O 1
ATOM 1941 N N . ALA A 1 254 ? -15.842 -10.351 22.256 1.00 93.12 254 ALA A N 1
ATOM 1942 C CA . ALA A 1 254 ? -14.389 -10.261 22.400 1.00 93.12 254 ALA A CA 1
ATOM 1943 C C . ALA A 1 254 ? -13.964 -9.180 23.417 1.00 93.12 254 ALA A C 1
ATOM 1945 O O . ALA A 1 254 ? -12.950 -8.504 23.246 1.00 93.12 254 ALA A O 1
ATOM 1946 N N . ALA A 1 255 ? -14.732 -9.012 24.500 1.00 93.44 255 ALA A N 1
ATOM 1947 C CA . ALA A 1 255 ? -14.477 -8.009 25.543 1.00 93.44 255 ALA A CA 1
ATOM 1948 C C . ALA A 1 255 ? -13.084 -8.132 26.197 1.00 93.44 255 ALA A C 1
ATOM 1950 O O . ALA A 1 255 ? -12.542 -7.144 26.688 1.00 93.44 255 ALA A O 1
ATOM 1951 N N . GLU A 1 256 ? -12.482 -9.322 26.170 1.00 92.81 256 GLU A N 1
ATOM 1952 C CA . GLU A 1 256 ? -11.119 -9.576 26.660 1.00 92.81 256 GLU A CA 1
ATOM 1953 C C . GLU A 1 256 ? -10.025 -8.873 25.846 1.00 92.81 256 GLU A C 1
ATOM 1955 O O . GLU A 1 256 ? -8.916 -8.674 26.330 1.00 92.81 256 GLU A O 1
ATOM 1960 N N . GLN A 1 257 ? -10.331 -8.463 24.615 1.00 93.25 257 GLN A N 1
ATOM 1961 C CA . GLN A 1 257 ? -9.393 -7.804 23.703 1.00 93.25 257 GLN A CA 1
ATOM 1962 C C . GLN A 1 257 ? -9.613 -6.285 23.643 1.00 93.25 257 GLN A C 1
ATOM 1964 O O . GLN A 1 257 ? -9.039 -5.617 22.786 1.00 93.25 257 GLN A O 1
ATOM 1969 N N . CYS A 1 258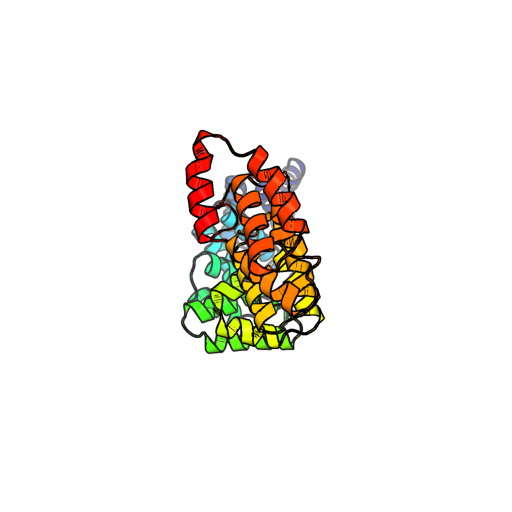 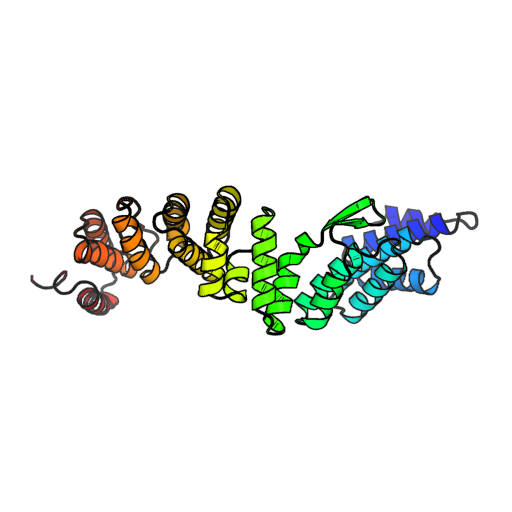? -10.437 -5.738 24.545 1.00 95.06 258 CYS A N 1
ATOM 1970 C CA . CYS A 1 258 ? -10.825 -4.330 24.605 1.00 95.06 258 CYS A CA 1
ATOM 1971 C C . CYS A 1 258 ? -9.607 -3.372 24.585 1.00 95.06 258 CYS A C 1
ATOM 1973 O O . CYS A 1 258 ? -8.833 -3.351 25.551 1.00 95.06 258 CYS A O 1
ATOM 1975 N N . PRO A 1 259 ? -9.445 -2.537 23.536 1.00 96.06 259 PRO A N 1
ATOM 1976 C CA . PRO A 1 259 ? -8.338 -1.592 23.422 1.00 96.06 259 PRO A CA 1
ATOM 1977 C C . PRO A 1 259 ? -8.268 -0.584 24.567 1.00 96.06 259 PRO A C 1
ATOM 1979 O O . PRO A 1 259 ? -7.170 -0.286 25.022 1.00 96.06 259 PRO A O 1
ATOM 1982 N N . LEU A 1 260 ? -9.407 -0.114 25.092 1.00 96.94 260 LEU A N 1
ATOM 1983 C CA . LEU A 1 260 ? -9.417 0.825 26.223 1.00 96.94 260 LEU A CA 1
ATOM 1984 C C . LEU A 1 260 ? -8.801 0.224 27.493 1.00 96.94 260 LEU A C 1
ATOM 1986 O O . LEU A 1 260 ? -8.015 0.880 28.171 1.00 96.94 260 LEU A O 1
ATOM 1990 N N . VAL A 1 261 ? -9.110 -1.042 27.793 1.00 96.56 261 VAL A N 1
ATOM 1991 C CA . VAL A 1 261 ? -8.509 -1.752 28.936 1.00 96.56 261 VAL A CA 1
ATOM 1992 C C . VAL A 1 261 ? -7.012 -1.944 28.705 1.00 96.56 2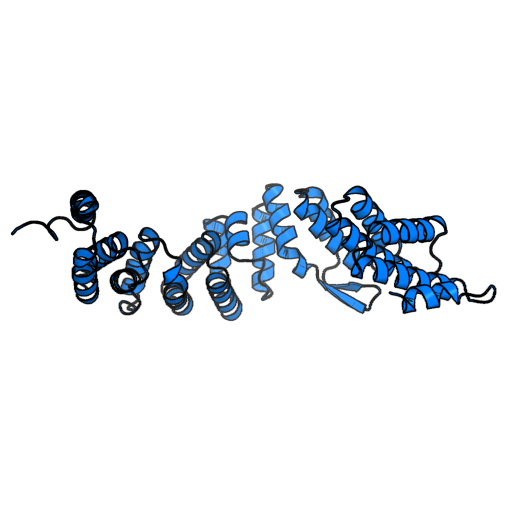61 VAL A C 1
ATOM 1994 O O . VAL A 1 261 ? -6.209 -1.727 29.609 1.00 96.56 261 VAL A O 1
ATOM 1997 N N . ALA A 1 262 ? -6.623 -2.299 27.478 1.00 95.12 262 ALA A N 1
ATOM 1998 C CA . ALA A 1 262 ? -5.216 -2.446 27.133 1.00 95.12 262 ALA A CA 1
ATOM 1999 C C . ALA A 1 262 ? -4.443 -1.121 27.243 1.00 95.12 262 ALA A C 1
ATOM 2001 O O . ALA A 1 262 ? -3.308 -1.133 27.704 1.00 95.12 262 ALA A O 1
ATOM 2002 N N . PHE A 1 263 ? -5.051 0.006 26.864 1.00 96.19 263 PHE A N 1
ATOM 2003 C CA . PHE A 1 263 ? -4.453 1.334 27.013 1.00 96.19 263 PHE A CA 1
ATOM 2004 C C . PHE A 1 263 ? -4.271 1.695 28.479 1.00 96.19 263 PHE A C 1
ATOM 2006 O O . PHE A 1 263 ? -3.179 2.095 28.856 1.00 96.19 263 PHE A O 1
ATOM 2013 N N . ALA A 1 264 ? -5.297 1.503 29.312 1.00 96.62 264 ALA A N 1
ATOM 2014 C CA . ALA A 1 264 ? -5.220 1.802 30.741 1.00 96.62 264 ALA A CA 1
ATOM 2015 C C . ALA A 1 264 ? -4.060 1.054 31.436 1.00 96.62 264 ALA A C 1
ATOM 2017 O O . ALA A 1 264 ? -3.353 1.626 32.271 1.00 96.62 264 ALA A O 1
ATOM 2018 N N . ALA A 1 265 ? -3.825 -0.201 31.039 1.00 94.81 265 ALA A N 1
ATOM 2019 C CA . ALA A 1 265 ? -2.806 -1.075 31.616 1.00 94.81 265 ALA A CA 1
ATOM 2020 C C . ALA A 1 265 ? -1.393 -0.940 31.000 1.00 94.81 265 ALA A C 1
ATOM 2022 O O . ALA A 1 265 ? -0.434 -1.462 31.569 1.00 94.81 265 ALA A O 1
ATOM 2023 N N . ASP A 1 266 ? -1.219 -0.285 29.846 1.00 94.25 266 ASP A N 1
ATOM 2024 C CA . ASP A 1 266 ? 0.092 -0.206 29.183 1.00 94.25 266 ASP A CA 1
ATOM 2025 C C . ASP A 1 266 ? 0.947 0.928 29.761 1.00 94.25 266 ASP A C 1
ATOM 2027 O O . ASP A 1 266 ? 0.746 2.105 29.468 1.00 94.25 266 ASP A O 1
ATOM 2031 N N . VAL A 1 267 ? 1.966 0.564 30.541 1.00 93.69 267 VAL A N 1
ATOM 2032 C CA . VAL A 1 267 ? 2.899 1.501 31.193 1.00 93.69 267 VAL A CA 1
ATOM 2033 C C . VAL A 1 267 ? 3.692 2.388 30.229 1.00 93.69 267 VAL A C 1
ATOM 2035 O O . VAL A 1 267 ? 4.291 3.368 30.665 1.00 93.69 267 VAL A O 1
ATOM 2038 N N . ARG A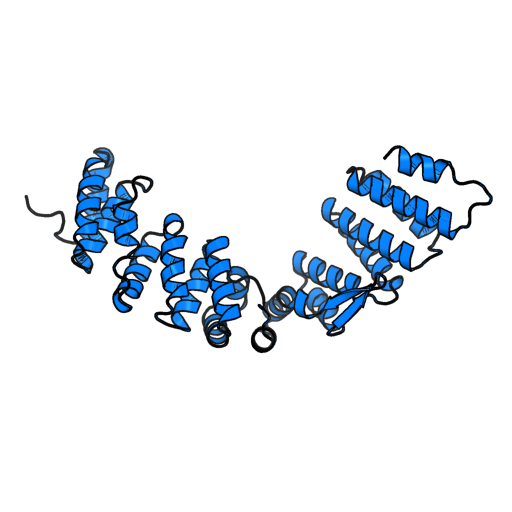 1 268 ? 3.731 2.054 28.934 1.00 92.81 268 ARG A N 1
ATOM 2039 C CA . ARG A 1 268 ? 4.411 2.856 27.904 1.00 92.81 268 ARG A CA 1
ATOM 2040 C C . ARG A 1 268 ? 3.530 3.985 27.371 1.00 92.81 268 ARG A C 1
ATOM 2042 O O . ARG A 1 268 ? 4.053 4.905 26.748 1.00 92.81 268 ARG A O 1
ATOM 2049 N N . VAL A 1 269 ? 2.216 3.904 27.582 1.00 93.12 269 VAL A N 1
ATOM 2050 C CA . VAL A 1 269 ? 1.258 4.943 27.194 1.00 93.12 269 VAL A CA 1
ATOM 2051 C C . VAL A 1 269 ? 1.312 6.079 28.218 1.00 93.12 269 VAL A C 1
ATOM 2053 O O . VAL A 1 269 ? 1.487 5.852 29.416 1.00 93.12 269 VAL A O 1
ATOM 2056 N N . GLU A 1 270 ? 1.168 7.318 27.748 1.00 93.44 270 GLU A N 1
ATOM 2057 C CA . GLU A 1 270 ? 1.169 8.502 28.611 1.00 93.44 270 GLU A CA 1
ATOM 2058 C C . GLU A 1 270 ? 0.107 8.379 29.727 1.00 93.44 270 GLU A C 1
ATOM 2060 O O . GLU A 1 270 ? -1.042 8.035 29.424 1.00 93.44 270 GLU A O 1
ATOM 2065 N N . PRO A 1 271 ? 0.434 8.703 30.999 1.00 94.88 271 PRO A N 1
ATOM 2066 C CA . PRO A 1 271 ? -0.501 8.598 32.124 1.00 94.88 271 PRO A CA 1
ATOM 2067 C C . PRO A 1 271 ? -1.864 9.251 31.873 1.00 94.88 271 PRO A C 1
ATOM 2069 O O . PRO A 1 271 ? -2.894 8.667 32.199 1.00 94.88 271 PRO A O 1
ATOM 2072 N N . ARG A 1 272 ? -1.890 10.417 31.212 1.00 94.62 272 ARG A N 1
ATOM 2073 C CA . ARG A 1 272 ? -3.129 11.098 30.816 1.00 94.62 272 ARG A CA 1
ATOM 2074 C C . ARG A 1 272 ? -4.036 10.200 29.963 1.00 94.62 272 ARG A C 1
ATOM 2076 O O . ARG A 1 272 ? -5.211 10.043 30.276 1.00 94.62 272 ARG A O 1
ATOM 2083 N N . ILE A 1 273 ? -3.498 9.580 28.911 1.00 94.81 273 ILE A N 1
ATOM 2084 C CA . ILE A 1 273 ? -4.265 8.710 28.003 1.00 94.81 273 ILE A CA 1
ATOM 2085 C C . ILE A 1 273 ? -4.702 7.423 28.709 1.00 94.81 273 ILE A C 1
ATOM 2087 O O . ILE A 1 273 ? -5.838 6.986 28.525 1.00 94.81 273 ILE A O 1
ATOM 2091 N N . ARG A 1 274 ? -3.841 6.846 29.557 1.00 96.06 274 ARG A N 1
ATOM 2092 C CA . ARG A 1 274 ? -4.182 5.671 30.377 1.00 96.06 274 ARG A CA 1
ATOM 2093 C C . ARG A 1 274 ? -5.380 5.951 31.287 1.00 96.06 274 ARG A C 1
ATOM 2095 O O . ARG A 1 274 ? -6.312 5.149 31.323 1.00 96.06 274 ARG A O 1
ATOM 2102 N N . ALA A 1 275 ? -5.378 7.101 31.966 1.00 96.00 275 ALA A N 1
ATOM 2103 C CA . ALA A 1 275 ? -6.472 7.525 32.834 1.00 96.00 275 ALA A CA 1
ATOM 2104 C C . ALA A 1 275 ? -7.780 7.695 32.045 1.00 96.00 275 ALA A C 1
ATOM 2106 O O . ALA A 1 275 ? -8.792 7.093 32.397 1.00 96.00 275 ALA A O 1
ATOM 2107 N N . LEU A 1 276 ? -7.759 8.430 30.927 1.00 96.56 276 LEU A N 1
ATOM 2108 C CA . LEU A 1 276 ? -8.946 8.598 30.077 1.00 96.56 276 LEU A CA 1
ATOM 2109 C C . LEU A 1 276 ? -9.490 7.254 29.570 1.00 96.56 276 LEU A C 1
ATOM 2111 O O . LEU A 1 276 ? -10.698 7.020 29.617 1.00 96.56 276 LEU A O 1
ATOM 2115 N N . ALA A 1 277 ? -8.614 6.349 29.125 1.00 96.94 277 ALA A N 1
ATOM 2116 C CA . ALA A 1 277 ? -9.013 5.034 28.636 1.00 96.94 277 ALA A CA 1
ATOM 2117 C C . ALA A 1 277 ? -9.636 4.161 29.738 1.00 96.94 277 ALA A C 1
ATOM 2119 O O . ALA A 1 277 ? -10.677 3.537 29.513 1.00 96.94 277 ALA A O 1
ATOM 2120 N N . GLY A 1 278 ? -9.042 4.150 30.936 1.00 96.94 278 GLY A N 1
ATOM 2121 C CA . GLY A 1 278 ? -9.568 3.426 32.096 1.00 96.94 278 GLY A CA 1
ATOM 2122 C C . GLY A 1 278 ? -10.920 3.969 32.561 1.00 96.94 278 GLY A C 1
ATOM 2123 O O . GLY A 1 278 ? -11.860 3.200 32.774 1.00 96.94 278 GLY A O 1
ATOM 2124 N N . ALA A 1 279 ? -11.058 5.297 32.610 1.00 96.56 279 ALA A N 1
ATOM 2125 C CA . ALA A 1 279 ? -12.310 5.978 32.927 1.00 96.56 279 ALA A CA 1
ATOM 2126 C C . ALA A 1 279 ? -13.425 5.653 31.925 1.00 96.56 279 ALA A C 1
ATOM 2128 O O . ALA A 1 279 ? -14.535 5.306 32.330 1.00 96.56 279 ALA A O 1
ATOM 2129 N N . LEU A 1 280 ? -13.126 5.694 30.623 1.00 96.50 280 LEU A N 1
ATOM 2130 C CA . LEU A 1 280 ? -14.059 5.309 29.563 1.00 96.50 280 LEU A CA 1
ATOM 2131 C C . LEU A 1 280 ? -14.462 3.832 29.666 1.00 96.50 280 LEU A C 1
ATOM 2133 O O . LEU A 1 280 ? -15.646 3.509 29.560 1.00 96.50 280 LEU A O 1
ATOM 2137 N N . ALA A 1 281 ? -13.504 2.932 29.910 1.00 96.62 281 ALA A N 1
ATOM 2138 C CA . ALA A 1 281 ? -13.776 1.504 30.061 1.00 96.62 281 ALA A CA 1
ATOM 2139 C C . ALA A 1 281 ? -14.729 1.215 31.236 1.00 96.62 281 ALA A C 1
ATOM 2141 O O . ALA A 1 281 ? -15.670 0.427 31.095 1.00 96.62 281 ALA A O 1
ATOM 2142 N N . TRP A 1 282 ? -14.521 1.878 32.374 1.00 96.00 282 TRP A N 1
ATOM 2143 C CA . TRP A 1 282 ? -15.377 1.732 33.547 1.00 96.00 282 TRP A CA 1
ATOM 2144 C C . TRP A 1 282 ? -16.734 2.425 33.384 1.00 96.00 282 TRP A C 1
ATOM 2146 O O . TRP A 1 282 ? -17.770 1.818 33.645 1.00 96.00 282 TRP A O 1
ATOM 2156 N N . SER A 1 283 ? -16.759 3.676 32.930 1.00 95.12 283 SER A N 1
ATOM 2157 C CA . SER A 1 283 ? -17.994 4.459 32.815 1.00 95.12 283 SER A CA 1
ATOM 2158 C C . SER A 1 283 ? -18.966 3.849 31.803 1.00 95.12 283 SER A C 1
ATOM 2160 O O . SER A 1 283 ? -20.137 3.632 32.119 1.00 95.12 283 SER A O 1
ATOM 2162 N N . ALA A 1 284 ? -18.470 3.498 30.610 1.00 93.75 284 ALA A N 1
ATOM 2163 C CA . ALA A 1 284 ? -19.310 2.981 29.534 1.00 93.75 284 ALA A CA 1
ATOM 2164 C C . ALA A 1 284 ? -19.671 1.498 29.707 1.00 93.75 284 ALA A C 1
ATOM 2166 O O . ALA A 1 284 ? -20.767 1.089 29.323 1.00 93.75 284 ALA A O 1
ATOM 2167 N N . TYR A 1 285 ? -18.769 0.682 30.271 1.00 94.19 285 TYR A N 1
ATOM 2168 C CA . TYR A 1 285 ? -18.917 -0.781 30.255 1.00 94.19 285 TYR A CA 1
ATOM 2169 C C . TYR A 1 285 ? -18.822 -1.459 31.620 1.00 94.19 285 TYR A C 1
ATOM 2171 O O . TYR A 1 285 ? -18.967 -2.678 31.681 1.00 94.19 285 TYR A O 1
ATOM 2179 N N . ARG A 1 286 ? -18.573 -0.706 32.700 1.00 94.31 286 ARG A N 1
ATOM 2180 C CA . ARG A 1 286 ? -18.319 -1.241 34.051 1.00 94.31 286 ARG A CA 1
ATOM 2181 C C . ARG A 1 286 ? -17.196 -2.284 34.073 1.00 94.31 286 ARG A C 1
ATOM 2183 O O . ARG A 1 286 ? -17.255 -3.257 34.814 1.00 94.31 286 ARG A O 1
ATOM 2190 N N . ASP A 1 287 ? -16.174 -2.089 33.237 1.00 94.94 287 ASP A N 1
ATOM 2191 C CA . ASP A 1 287 ? -15.033 -3.000 33.157 1.00 94.94 287 ASP A CA 1
ATOM 2192 C C . ASP A 1 287 ? -13.996 -2.672 34.239 1.00 94.94 287 ASP A C 1
ATOM 2194 O O . ASP A 1 287 ? -13.220 -1.724 34.105 1.00 94.94 287 ASP A O 1
ATOM 2198 N N . GLU A 1 288 ? -13.989 -3.458 35.318 1.00 94.50 288 GLU A N 1
ATOM 2199 C CA . GLU A 1 288 ? -13.105 -3.275 36.483 1.00 94.50 288 GLU A CA 1
ATOM 2200 C C . GLU A 1 288 ? -11.614 -3.304 36.121 1.00 94.50 288 GLU A C 1
ATOM 2202 O O . GLU A 1 288 ? -10.801 -2.648 36.771 1.00 94.50 288 GLU A O 1
ATOM 2207 N N . ARG A 1 289 ? -11.233 -3.992 35.037 1.00 94.44 289 ARG A N 1
ATOM 2208 C CA . ARG A 1 289 ? -9.836 -4.022 34.572 1.00 94.44 289 ARG A CA 1
ATOM 2209 C C . ARG A 1 289 ? -9.362 -2.641 34.119 1.00 94.44 289 ARG A C 1
ATOM 2211 O O . ARG A 1 289 ? -8.181 -2.331 34.232 1.00 94.44 289 ARG A O 1
ATOM 2218 N N . GLY A 1 290 ? -10.279 -1.813 33.611 1.00 94.00 290 GLY A N 1
ATOM 2219 C CA . GLY A 1 290 ? -10.001 -0.420 33.271 1.00 94.00 290 GLY A CA 1
ATOM 2220 C C . GLY A 1 290 ? -9.836 0.470 34.504 1.00 94.00 290 GLY A C 1
ATOM 2221 O O . GLY A 1 290 ? -9.012 1.381 34.480 1.00 94.00 290 GLY A O 1
ATOM 2222 N N . LEU A 1 291 ? -10.566 0.180 35.588 1.00 92.44 291 LEU A N 1
ATOM 2223 C CA . LEU A 1 291 ? -10.494 0.938 36.839 1.00 92.44 291 LEU A CA 1
ATOM 2224 C C . LEU A 1 291 ? -9.119 0.801 37.508 1.00 92.44 291 LEU A C 1
ATOM 2226 O O . LEU A 1 291 ? -8.529 1.810 37.879 1.00 92.44 291 LEU A O 1
ATOM 2230 N N . ALA A 1 292 ? -8.565 -0.414 37.566 1.00 89.81 292 ALA A N 1
ATOM 2231 C CA . ALA A 1 292 ? -7.214 -0.631 38.094 1.00 89.81 292 ALA A CA 1
ATOM 2232 C C . ALA A 1 292 ? -6.158 0.197 37.332 1.00 89.81 292 ALA A C 1
ATOM 2234 O O . ALA A 1 292 ? -5.323 0.870 37.932 1.00 89.81 292 ALA A O 1
ATOM 2235 N N . GLY A 1 293 ? -6.241 0.219 35.996 1.00 90.19 293 GLY A N 1
ATOM 2236 C CA . GLY A 1 293 ? -5.347 1.032 35.168 1.00 90.19 293 GLY A CA 1
ATOM 2237 C C . GLY A 1 293 ? -5.546 2.543 35.351 1.00 90.19 293 GLY A C 1
ATOM 2238 O O . GLY A 1 293 ? -4.572 3.291 35.289 1.00 90.19 293 GLY A O 1
ATOM 2239 N N . LEU A 1 294 ? -6.780 2.996 35.608 1.00 93.44 294 LEU A N 1
ATOM 2240 C CA . LEU A 1 294 ? -7.083 4.394 35.933 1.00 93.44 294 LEU A CA 1
ATOM 2241 C C . LEU A 1 294 ? -6.408 4.822 37.243 1.00 93.44 294 LEU A C 1
ATOM 2243 O O . LEU A 1 294 ? -5.739 5.853 37.259 1.00 93.44 294 LEU A O 1
ATOM 2247 N N . GLU A 1 295 ? -6.554 4.044 38.316 1.00 92.38 295 GLU A N 1
ATOM 2248 C CA . GLU A 1 295 ? -5.965 4.354 39.628 1.00 92.38 295 GLU A CA 1
ATOM 2249 C C . GLU A 1 295 ? -4.436 4.462 39.551 1.00 92.38 295 GLU A C 1
ATOM 2251 O O . GLU A 1 295 ? -3.847 5.437 40.025 1.00 92.38 295 GLU A O 1
ATOM 2256 N N . GLU A 1 296 ? -3.793 3.506 38.874 1.00 93.12 296 GLU A N 1
ATOM 2257 C CA . GLU A 1 296 ? -2.347 3.531 38.638 1.00 93.12 296 GLU A CA 1
ATOM 2258 C C . GLU A 1 296 ? -1.910 4.733 37.795 1.00 93.12 296 GLU A C 1
ATOM 2260 O O . GLU A 1 296 ? -0.868 5.334 38.055 1.00 93.12 296 GLU A O 1
ATOM 2265 N N . ALA A 1 297 ? -2.685 5.082 36.767 1.00 94.06 297 ALA A N 1
ATOM 2266 C CA . ALA A 1 297 ? -2.366 6.194 35.888 1.00 94.06 297 ALA A CA 1
ATOM 2267 C C . ALA A 1 297 ? -2.484 7.543 36.606 1.00 94.06 297 ALA A C 1
ATOM 2269 O O . ALA A 1 297 ? -1.585 8.370 36.465 1.00 94.06 297 ALA A O 1
ATOM 2270 N N . LEU A 1 298 ? -3.538 7.750 37.405 1.00 92.31 298 LEU A N 1
ATOM 2271 C CA . LEU A 1 298 ? -3.753 8.984 38.170 1.00 92.31 298 LEU A CA 1
ATOM 2272 C C . LEU A 1 298 ? -2.598 9.273 39.134 1.00 92.31 298 LEU A C 1
ATOM 2274 O O . LEU A 1 298 ? -2.160 10.417 39.228 1.00 92.31 298 LEU A O 1
ATOM 2278 N N . ALA A 1 299 ? -2.040 8.242 39.777 1.00 91.69 299 ALA A N 1
ATOM 2279 C CA . ALA A 1 299 ? -0.890 8.384 40.674 1.00 91.69 299 ALA A CA 1
ATOM 2280 C C . ALA A 1 299 ? 0.391 8.887 39.975 1.00 91.69 299 ALA A C 1
ATOM 2282 O O . ALA A 1 299 ? 1.326 9.335 40.640 1.00 91.69 299 ALA A O 1
ATOM 2283 N N . LEU A 1 300 ? 0.449 8.807 38.642 1.00 93.50 300 LEU A N 1
ATOM 2284 C CA . LEU A 1 300 ? 1.596 9.202 37.821 1.00 93.50 300 LEU A CA 1
ATOM 2285 C C . LEU A 1 300 ? 1.391 10.545 37.104 1.00 93.50 300 LEU A C 1
ATOM 2287 O O . LEU A 1 300 ? 2.298 11.004 36.405 1.00 93.50 300 LEU A O 1
ATOM 2291 N N . VAL A 1 301 ? 0.221 11.177 37.241 1.00 89.19 301 VAL A N 1
ATOM 2292 C CA . VAL A 1 301 ? -0.084 12.455 36.586 1.00 89.19 301 VAL A CA 1
ATOM 2293 C C . VAL A 1 301 ? 0.630 13.597 37.320 1.00 89.19 301 VAL A C 1
ATOM 2295 O O . VAL A 1 301 ? 0.468 13.749 38.530 1.00 89.19 301 VAL A O 1
ATOM 2298 N N . PRO A 1 302 ? 1.409 14.445 36.621 1.00 90.06 302 PRO A N 1
ATOM 2299 C CA . PRO A 1 302 ? 2.024 15.614 37.241 1.00 90.06 302 PRO A CA 1
ATOM 2300 C C . PRO A 1 302 ? 0.979 16.588 37.805 1.00 90.06 302 PRO A C 1
ATOM 2302 O O . PRO A 1 302 ? 0.005 16.920 37.125 1.00 90.06 302 PRO A O 1
ATOM 2305 N N . ALA A 1 303 ? 1.235 17.145 38.993 1.00 87.88 303 ALA A N 1
ATOM 2306 C CA . ALA A 1 303 ? 0.325 18.084 39.666 1.00 87.88 303 ALA A CA 1
ATOM 2307 C C . ALA A 1 303 ? -0.070 19.298 38.795 1.00 87.88 303 ALA A C 1
ATOM 2309 O O . ALA A 1 303 ? -1.189 19.795 38.869 1.00 87.88 303 ALA A O 1
ATOM 2310 N N . GLY A 1 304 ? 0.823 19.759 37.910 1.00 88.62 304 GLY A N 1
ATOM 2311 C CA . GLY A 1 304 ? 0.537 20.866 36.986 1.00 88.62 304 GLY A CA 1
ATOM 2312 C C . GLY A 1 304 ? -0.477 20.541 35.879 1.00 88.62 304 GLY A C 1
ATOM 2313 O O . GLY A 1 304 ? -0.975 21.456 35.232 1.00 88.62 304 GLY A O 1
ATOM 2314 N N . THR A 1 305 ? -0.786 19.261 35.656 1.00 91.06 305 THR A N 1
ATOM 2315 C CA . THR A 1 305 ? -1.718 18.782 34.616 1.00 91.06 305 THR A CA 1
ATOM 2316 C C . THR A 1 305 ? -3.010 18.187 35.178 1.00 91.06 305 THR A C 1
ATOM 2318 O O . THR A 1 305 ? -3.925 17.883 34.418 1.00 91.06 305 THR A O 1
ATOM 2321 N N . GLU A 1 306 ? -3.115 18.060 36.501 1.00 88.88 306 GLU A N 1
ATOM 2322 C CA . GLU A 1 306 ? -4.231 17.404 37.189 1.00 88.88 306 GLU A CA 1
ATOM 2323 C C . GLU A 1 306 ? -5.577 18.084 36.910 1.00 88.88 306 GLU A C 1
ATOM 2325 O O . GLU A 1 306 ? -6.530 17.424 36.507 1.00 88.88 306 GLU A O 1
ATOM 2330 N N . ALA A 1 307 ? -5.647 19.415 37.021 1.00 88.75 307 ALA A N 1
ATOM 2331 C CA . ALA A 1 307 ? -6.880 20.165 36.769 1.00 88.75 307 ALA A CA 1
ATOM 2332 C C . ALA A 1 307 ? -7.384 20.020 35.322 1.00 88.75 307 ALA A C 1
ATOM 2334 O O . ALA A 1 307 ? -8.590 19.951 35.087 1.00 88.75 307 ALA A O 1
ATOM 2335 N N . ALA A 1 308 ? -6.465 19.951 34.353 1.00 90.75 308 ALA A N 1
ATOM 2336 C CA . ALA A 1 308 ? -6.815 19.736 32.953 1.00 90.75 308 ALA A CA 1
ATOM 2337 C C . ALA A 1 308 ? -7.345 18.312 32.729 1.00 90.75 308 ALA A C 1
ATOM 2339 O O . ALA A 1 308 ? -8.384 18.141 32.098 1.00 90.75 308 ALA A O 1
ATOM 2340 N N . LEU A 1 309 ? -6.682 17.301 33.303 1.00 92.44 309 LEU A N 1
ATOM 2341 C CA . LEU A 1 309 ? -7.151 15.918 33.229 1.00 92.44 309 LEU A CA 1
ATOM 2342 C C . LEU A 1 309 ? -8.511 15.736 33.919 1.00 92.44 309 LEU A C 1
ATOM 2344 O O . LEU A 1 309 ? -9.368 15.055 33.371 1.00 92.44 309 LEU A O 1
ATOM 2348 N N . LEU A 1 310 ? -8.745 16.357 35.079 1.00 91.12 310 LEU A N 1
ATOM 2349 C CA . LEU A 1 310 ? -10.042 16.310 35.762 1.00 91.12 310 LEU A CA 1
ATOM 2350 C C . LEU A 1 310 ? -11.167 16.876 34.890 1.00 91.12 310 LEU A C 1
ATOM 2352 O O . LEU A 1 310 ? -12.231 16.269 34.801 1.00 91.12 310 LEU A O 1
ATOM 2356 N N . ALA A 1 311 ? -10.923 17.999 34.207 1.00 91.56 311 ALA A N 1
ATOM 2357 C CA . ALA A 1 311 ? -11.894 18.568 33.275 1.00 91.56 311 ALA A CA 1
ATOM 2358 C C . ALA A 1 311 ? -12.200 17.613 32.109 1.00 91.56 311 ALA A C 1
ATOM 2360 O O . ALA A 1 311 ? -13.353 17.476 31.712 1.00 91.56 311 ALA A O 1
ATOM 2361 N N . GLU A 1 312 ? -11.190 16.920 31.579 1.00 93.50 312 GLU A N 1
ATOM 2362 C CA . GLU A 1 312 ? -11.384 15.920 30.525 1.00 93.50 312 GLU A CA 1
ATOM 2363 C C . GLU A 1 312 ? -12.125 14.677 31.032 1.00 93.50 312 GLU A C 1
ATOM 2365 O O . GLU A 1 312 ? -13.032 14.191 30.358 1.00 93.50 312 GLU A O 1
ATOM 2370 N N . LEU A 1 313 ? -11.782 14.185 32.225 1.00 93.38 313 LEU A N 1
ATOM 2371 C CA . LEU A 1 313 ? -12.449 13.051 32.863 1.00 93.38 313 LEU A CA 1
ATOM 2372 C C . LEU A 1 313 ? -13.923 13.338 33.135 1.00 93.38 313 LEU A C 1
ATOM 2374 O O . LEU A 1 313 ? -14.751 12.466 32.896 1.00 93.38 313 LEU A O 1
ATOM 2378 N N . GLU A 1 314 ? -14.267 14.554 33.556 1.00 92.50 314 GLU A N 1
ATOM 2379 C CA . GLU A 1 314 ? -15.663 14.949 33.753 1.00 92.50 314 GLU A CA 1
ATOM 2380 C C . GLU A 1 314 ? -16.445 14.991 32.431 1.00 92.50 314 GLU A C 1
ATOM 2382 O O . GLU A 1 314 ? -17.645 14.735 32.418 1.00 92.50 314 GLU A O 1
ATOM 2387 N N . VAL A 1 315 ? -15.780 15.246 31.298 1.00 90.88 315 VAL A N 1
ATOM 2388 C CA . VAL A 1 315 ? -16.410 15.166 29.970 1.00 90.88 315 VAL A CA 1
ATOM 2389 C C . VAL A 1 315 ? -16.621 13.714 29.539 1.00 90.88 315 VAL A C 1
ATOM 2391 O O . VAL A 1 315 ? -17.703 13.370 29.061 1.00 90.88 315 VAL A O 1
ATOM 2394 N N . VAL A 1 316 ? -15.607 12.853 29.677 1.00 89.06 316 VAL A N 1
ATOM 2395 C CA . VAL A 1 316 ? -15.666 11.471 29.158 1.00 89.06 316 VAL A CA 1
ATOM 2396 C C . VAL A 1 316 ? -16.355 10.486 30.107 1.00 89.06 316 VAL A C 1
ATOM 2398 O O . VAL A 1 316 ? -16.888 9.466 29.668 1.00 89.06 316 VAL A O 1
ATOM 2401 N N . ALA A 1 317 ? -16.351 10.774 31.406 1.00 89.06 317 ALA A N 1
ATOM 2402 C CA . ALA A 1 317 ? -16.929 9.959 32.465 1.00 89.06 317 ALA A CA 1
ATOM 2403 C C . ALA A 1 317 ? -17.477 10.845 33.610 1.00 89.06 317 ALA A C 1
ATOM 2405 O O . ALA A 1 317 ? -16.916 10.841 34.711 1.00 89.06 317 ALA A O 1
ATOM 2406 N N . PRO A 1 318 ? -18.585 11.580 33.375 1.00 85.94 318 PRO A N 1
ATOM 2407 C CA . PRO A 1 318 ? -19.157 12.486 34.370 1.00 85.94 318 PRO A CA 1
ATOM 2408 C C . PRO A 1 318 ? -19.444 11.790 35.705 1.00 85.94 318 PRO A C 1
ATOM 2410 O O . PRO A 1 318 ? -20.028 10.700 35.734 1.00 85.94 318 PRO A O 1
ATOM 2413 N N . GLY A 1 319 ? -19.046 12.420 36.813 1.00 80.88 319 GLY A N 1
ATOM 2414 C CA . GLY A 1 319 ? -19.272 11.899 38.166 1.00 80.88 319 GLY A CA 1
ATOM 2415 C C . GLY A 1 319 ? -18.373 10.726 38.575 1.00 80.88 319 GLY A C 1
ATOM 2416 O O . GLY A 1 319 ? -18.530 10.201 39.675 1.00 80.88 319 GLY A O 1
ATOM 2417 N N . LEU A 1 320 ? -17.415 10.314 37.735 1.00 80.94 320 LEU A N 1
ATOM 2418 C CA . LEU A 1 320 ? -16.433 9.292 38.108 1.00 80.94 320 LEU A CA 1
ATOM 2419 C C . LEU A 1 320 ? -15.377 9.829 39.082 1.00 80.94 320 LEU A C 1
ATOM 2421 O O . LEU A 1 320 ? -14.902 9.096 39.943 1.00 80.94 320 LEU A O 1
ATOM 2425 N N . VAL A 1 321 ? -15.027 11.108 38.946 1.00 70.94 321 VAL A N 1
ATOM 2426 C CA . VAL A 1 321 ? -13.987 11.783 39.744 1.00 70.94 321 VAL A CA 1
ATOM 2427 C C . VAL A 1 321 ? -14.573 12.830 40.702 1.00 70.94 321 VAL A C 1
ATOM 2429 O O . VAL A 1 321 ? -13.839 13.622 41.286 1.00 70.94 321 VAL A O 1
ATOM 2432 N N . GLY A 1 322 ? -15.899 12.822 40.891 1.00 59.34 322 GLY A N 1
ATOM 2433 C CA . GLY A 1 322 ? -16.632 13.801 41.693 1.00 59.34 322 GLY A CA 1
ATOM 2434 C C . GLY A 1 322 ? -17.454 13.182 42.825 1.00 59.34 322 GLY A C 1
ATOM 2435 O O . GLY A 1 322 ? -18.594 12.790 42.600 1.00 59.34 322 GLY A O 1
ATOM 2436 N N . ALA A 1 323 ? -16.861 13.136 44.026 1.00 35.41 323 ALA A N 1
ATOM 2437 C CA . ALA A 1 323 ? -17.430 13.421 45.359 1.00 35.41 323 ALA A CA 1
ATOM 2438 C C . ALA A 1 323 ? -16.624 12.678 46.448 1.00 35.41 323 ALA A C 1
ATOM 2440 O O . ALA A 1 323 ? -17.023 11.608 46.913 1.00 35.41 323 ALA A O 1
ATOM 2441 N N . ALA A 1 324 ? -15.496 13.272 46.848 1.00 37.00 324 ALA A N 1
ATOM 2442 C CA . ALA A 1 324 ? -14.968 13.164 48.208 1.00 37.00 324 ALA A CA 1
ATOM 2443 C C . ALA A 1 324 ? -15.239 14.492 48.926 1.00 37.00 324 ALA A C 1
ATOM 2445 O O . ALA A 1 324 ? -15.135 15.542 48.247 1.00 37.00 324 ALA A O 1
#

pLDDT: mean 93.01, std 7.41, range [35.41, 98.5]